Protein 2D0A (pdb70)

InterPro domains:
  IPR000595 Cyclic nucleotide-binding domain [PS50042] (99-142)
  IPR001352 Ribonuclease HII/HIII [PTHR10954] (80-304)
  IPR004641 Ribonuclease HIII [MF_00053] (1-306)
  IPR004641 Ribonuclease HIII [PIRSF037748] (1-306)
  IPR004641 Ribonuclease HIII [TIGR00716] (6-298)
  IPR012295 TBP domain superfamily [G3DSA:3.30.310.10] (1-90)
  IPR012337 Ribonuclease H-like superfamily [SSF53098] (93-304)
  IPR024567 Ribonuclease HII/HIII domain [PF01351] (94-299)
  IPR024567 Ribonuclease HII/HIII domain [PS51975] (91-308)
  IPR024568 Ribonuclease HIII, N-terminal [PF11858] (3-74)
  IPR024568 Ribonuclease HIII, N-terminal [cd14796] (4-70)
  IPR036397 Ribonuclease H superfamily [G3DSA:3.30.420.10] (92-310)

Foldseek 3Di:
DKWKDAADPVLVVCVVVPDPDWAQPPAAFQWRTWDDDVQWIWTAGPRRMIMIDGNCRVVVVCVRDPPTDDDPDDRHHDPLRPLLVVQAQFFEKAKDWDDLQWFWFWIKMKIWTGHNVCQVVLVVLVLPPVVPDDLVSLQVNLVVLVVRTPMFMDTQFLLNLLVCVVVPDDVLLVVLVRHFVRVVVRQVVPPVDHGPAYEYECPDPPVVSVVSCVVPPDGDDVRYHHHHPCCSRYVSHSSNVSNNSNVRVVRQVVLCVVLVHRQDTGLDPVNLCRLLVSCQPPNNCSCSRIGNCVDPSSVSNVVVNVVD

B-factor: mean 37.51, std 11.8, range [14.59, 83.18]

Structure (mmCIF, N/CA/C/O backbone):
data_2D0A
#
_entry.id   2D0A
#
_cell.length_a   67.421
_cell.length_b   109.163
_cell.length_c   48.602
_cell.angle_alpha   90.00
_cell.angle_beta   90.00
_cell.angle_gamma   90.00
#
_symmetry.space_group_name_H-M   'P 21 21 2'
#
loop_
_entity.id
_entity.type
_entity.pdbx_description
1 polymer 'ribonuclease HIII'
2 water water
#
loop_
_atom_site.group_PDB
_atom_site.id
_atom_site.type_symbol
_atom_site.label_atom_id
_atom_site.label_alt_id
_atom_site.label_comp_id
_atom_site.label_asym_id
_atom_site.label_entity_id
_atom_site.label_seq_id
_atom_site.pdbx_PDB_ins_code
_atom_site.Cartn_x
_atom_site.Cartn_y
_atom_site.Cartn_z
_atom_site.occupancy
_atom_site.B_iso_or_equiv
_atom_site.auth_seq_id
_atom_site.auth_comp_id
_atom_site.auth_asym_id
_atom_site.auth_atom_id
_atom_site.pdbx_PDB_model_num
ATOM 1 N N . SER A 1 2 ? -25.193 4.457 32.291 1.00 59.56 2 SER A N 1
ATOM 2 C CA . SER A 1 2 ? -25.639 3.832 31.012 1.00 59.13 2 SER A CA 1
ATOM 3 C C . SER A 1 2 ? -24.658 4.138 29.887 1.00 58.99 2 SER A C 1
ATOM 4 O O . SER A 1 2 ? -24.302 5.293 29.660 1.00 59.32 2 SER A O 1
ATOM 7 N N . ASN A 1 3 ? -24.227 3.093 29.186 1.00 58.36 3 ASN A N 1
ATOM 8 C CA . ASN A 1 3 ? -23.292 3.251 28.081 1.00 57.22 3 ASN A CA 1
ATOM 9 C C . ASN A 1 3 ? -24.035 3.483 26.770 1.00 55.87 3 ASN A C 1
ATOM 10 O O . ASN A 1 3 ? -25.189 3.076 26.624 1.00 55.70 3 ASN A O 1
ATOM 15 N N . TYR A 1 4 ? -23.368 4.144 25.825 1.00 54.38 4 TYR A N 1
ATOM 16 C CA . TYR A 1 4 ? -23.947 4.421 24.510 1.00 52.45 4 TYR A CA 1
ATOM 17 C C . TYR A 1 4 ? -23.076 3.848 23.402 1.00 50.59 4 TYR A C 1
ATOM 18 O O . TYR A 1 4 ? -21.850 3.909 23.470 1.00 50.69 4 TYR A O 1
ATOM 27 N N . VAL A 1 5 ? -23.721 3.294 22.382 1.00 49.02 5 VAL A N 1
ATOM 28 C CA . VAL A 1 5 ? -23.022 2.689 21.257 1.00 46.56 5 VAL A CA 1
ATOM 29 C C . VAL A 1 5 ? -23.374 3.364 19.939 1.00 44.85 5 VAL A C 1
ATOM 30 O O . VAL A 1 5 ? -24.471 3.906 19.773 1.00 44.38 5 VAL A O 1
ATOM 34 N N . ILE A 1 6 ? -22.430 3.323 19.006 1.00 42.88 6 ILE A N 1
ATOM 35 C CA . ILE A 1 6 ? -22.628 3.901 17.693 1.00 40.44 6 ILE A CA 1
ATOM 36 C C . ILE A 1 6 ? -21.865 3.059 16.685 1.00 40.02 6 ILE A C 1
ATOM 37 O O . ILE A 1 6 ? -20.948 2.310 17.043 1.00 39.22 6 ILE A O 1
ATOM 42 N N . GLN A 1 7 ? -22.265 3.175 15.425 1.00 38.87 7 GLN A N 1
ATOM 43 C CA . GLN A 1 7 ? -21.624 2.457 14.335 1.00 38.36 7 GLN A CA 1
ATOM 44 C C . GLN A 1 7 ? -20.837 3.500 13.539 1.00 37.78 7 GLN A C 1
ATOM 45 O O . GLN A 1 7 ? -21.417 4.404 12.952 1.00 36.93 7 GLN A O 1
ATOM 51 N N . ALA A 1 8 ? -19.516 3.373 13.534 1.00 37.77 8 ALA A N 1
ATOM 52 C CA . ALA A 1 8 ? -18.663 4.317 12.825 1.00 37.35 8 ALA A CA 1
ATOM 53 C C . ALA A 1 8 ? -18.044 3.722 11.563 1.00 37.80 8 ALA A C 1
ATOM 54 O O . ALA A 1 8 ? -17.571 2.582 11.571 1.00 37.63 8 ALA A O 1
ATOM 56 N N . ASP A 1 9 ? -18.060 4.495 10.477 1.00 37.87 9 ASP A N 1
ATOM 57 C CA . ASP A 1 9 ? -17.465 4.064 9.216 1.00 38.53 9 ASP A CA 1
ATOM 58 C C . ASP A 1 9 ? -15.968 4.329 9.337 1.00 37.54 9 ASP A C 1
ATOM 59 O O . ASP A 1 9 ? -15.511 4.797 10.377 1.00 38.16 9 ASP A O 1
ATOM 64 N N . GLN A 1 10 ? -15.203 4.058 8.285 1.00 36.61 10 GLN A N 1
ATOM 65 C CA . GLN A 1 10 ? -13.756 4.259 8.355 1.00 36.60 10 GLN A CA 1
ATOM 66 C C . GLN A 1 10 ? -13.339 5.687 8.687 1.00 35.22 10 GLN A C 1
ATOM 67 O O . GLN A 1 10 ? -12.364 5.906 9.404 1.00 34.53 10 GLN A O 1
ATOM 73 N N . GLN A 1 11 ? -14.070 6.656 8.154 1.00 34.78 11 GLN A N 1
ATOM 74 C CA . GLN A 1 11 ? -13.758 8.054 8.407 1.00 35.09 11 GLN A CA 1
ATOM 75 C C . GLN A 1 11 ? -14.006 8.420 9.870 1.00 33.89 11 GLN A C 1
ATOM 76 O O . GLN A 1 11 ? -13.207 9.130 10.494 1.00 33.01 11 GLN A O 1
ATOM 82 N N . LEU A 1 12 ? -15.108 7.932 10.425 1.00 32.81 12 LEU A N 1
ATOM 83 C CA . LEU A 1 12 ? -15.429 8.232 11.814 1.00 32.63 12 LEU A CA 1
ATOM 84 C C . LEU A 1 12 ? -14.413 7.568 12.739 1.00 31.92 12 LEU A C 1
ATOM 85 O O . LEU A 1 12 ? -14.004 8.156 13.739 1.00 31.87 12 LEU A O 1
ATOM 90 N N . LEU A 1 13 ? -14.004 6.345 12.407 1.00 30.79 13 LEU A N 1
ATOM 91 C CA . LEU A 1 13 ? -13.019 5.631 13.226 1.00 30.07 13 LEU A CA 1
ATOM 92 C C . LEU A 1 13 ? -11.664 6.326 13.211 1.00 30.08 13 LEU A C 1
ATOM 93 O O . LEU A 1 13 ? -10.981 6.374 14.232 1.00 30.78 13 LEU A O 1
ATOM 98 N N . ASP A 1 14 ? -11.268 6.863 12.058 1.00 30.70 14 ASP A N 1
ATOM 99 C CA . ASP A 1 14 ? -9.985 7.549 11.960 1.00 30.20 14 ASP A CA 1
ATOM 100 C C . ASP A 1 14 ? -10.035 8.854 12.750 1.00 30.24 14 ASP A C 1
ATOM 101 O O . ASP A 1 14 ? -9.087 9.190 13.465 1.00 30.72 14 ASP A O 1
ATOM 106 N N . ALA A 1 15 ? -11.141 9.586 12.631 1.00 29.85 15 ALA A N 1
ATOM 107 C CA . ALA A 1 15 ? -11.305 10.859 13.345 1.00 28.98 15 ALA A CA 1
ATOM 108 C C . ALA A 1 15 ? -11.280 10.626 14.850 1.00 29.06 15 ALA A C 1
ATOM 109 O O . ALA A 1 15 ? -10.596 11.335 15.590 1.00 28.93 15 ALA A O 1
ATOM 111 N N . LEU A 1 16 ? -12.041 9.631 15.294 1.00 29.76 16 LEU A N 1
ATOM 112 C CA . LEU A 1 16 ? -12.109 9.280 16.708 1.00 30.77 16 LEU A CA 1
ATOM 113 C C . LEU A 1 16 ? -10.726 8.989 17.266 1.00 31.61 16 LEU A C 1
ATOM 114 O O . LEU A 1 16 ? -10.367 9.463 18.340 1.00 31.23 16 LEU A O 1
ATOM 119 N N . ARG A 1 17 ? -9.952 8.205 16.529 1.00 33.52 17 ARG A N 1
ATOM 120 C CA . ARG A 1 17 ? -8.616 7.845 16.966 1.00 36.64 17 ARG A CA 1
ATOM 121 C C . ARG A 1 17 ? -7.664 9.037 16.988 1.00 37.77 17 ARG A C 1
ATOM 122 O O . ARG A 1 17 ? -6.959 9.260 17.969 1.00 37.91 17 ARG A O 1
ATOM 130 N N . ALA A 1 18 ? -7.656 9.806 15.907 1.00 39.36 18 ALA A N 1
ATOM 131 C CA . ALA A 1 18 ? -6.770 10.954 15.789 1.00 41.70 18 ALA A CA 1
ATOM 132 C C . ALA A 1 18 ? -7.168 12.103 16.692 1.00 44.06 18 ALA A C 1
ATOM 133 O O . ALA A 1 18 ? -6.333 12.917 17.082 1.00 43.64 18 ALA A O 1
ATOM 135 N N . HIS A 1 19 ? -8.448 12.167 17.027 1.00 46.97 19 HIS A N 1
ATOM 136 C CA . HIS A 1 19 ? -8.946 13.243 17.860 1.00 50.14 19 HIS A CA 1
ATOM 137 C C . HIS A 1 19 ? -8.212 13.385 19.181 1.00 52.23 19 HIS A C 1
ATOM 138 O O . HIS A 1 19 ? -7.316 14.213 19.311 1.00 52.87 19 HIS A O 1
ATOM 145 N N . TYR A 1 20 ? -8.597 12.575 20.161 1.00 54.61 20 TYR A N 1
ATOM 146 C CA . TYR A 1 20 ? -7.981 12.649 21.475 1.00 56.86 20 TYR A CA 1
ATOM 147 C C . TYR A 1 20 ? -6.499 12.302 21.442 1.00 57.80 20 TYR A C 1
ATOM 148 O O . TYR A 1 20 ? -6.030 11.587 20.556 1.00 58.38 20 TYR A O 1
ATOM 157 N N . GLU A 1 21 ? -5.761 12.817 22.415 1.00 58.50 21 GLU A N 1
ATOM 158 C CA . GLU A 1 21 ? -4.338 12.553 22.494 1.00 59.30 21 GLU A CA 1
ATOM 159 C C . GLU A 1 21 ? -4.116 11.418 23.485 1.00 58.82 21 GLU A C 1
ATOM 160 O O . GLU A 1 21 ? -4.870 11.265 24.448 1.00 58.72 21 GLU A O 1
ATOM 166 N N . GLY A 1 22 ? -3.089 10.613 23.230 1.00 58.41 22 GLY A N 1
ATOM 167 C CA . GLY A 1 22 ? -2.771 9.506 24.117 1.00 57.74 22 GLY A CA 1
ATOM 168 C C . GLY A 1 22 ? -3.753 8.351 24.098 1.00 57.08 22 GLY A C 1
ATOM 169 O O . GLY A 1 22 ? -4.154 7.857 25.150 1.00 57.19 22 GLY A O 1
ATOM 170 N N . ALA A 1 23 ? -4.149 7.920 22.906 1.00 55.74 23 ALA A N 1
ATOM 171 C CA . ALA A 1 23 ? -5.069 6.796 22.778 1.00 54.38 23 ALA A CA 1
ATOM 172 C C . ALA A 1 23 ? -4.285 5.508 23.031 1.00 53.50 23 ALA A C 1
ATOM 173 O O . ALA A 1 23 ? -3.134 5.385 22.610 1.00 53.24 23 ALA A O 1
ATOM 175 N N . LEU A 1 24 ? -4.902 4.558 23.725 1.00 52.25 24 LEU A N 1
ATOM 176 C CA . LEU A 1 24 ? -4.242 3.293 24.020 1.00 51.10 24 LEU A CA 1
ATOM 177 C C . LEU A 1 24 ? -4.618 2.206 23.017 1.00 50.52 24 LEU A C 1
ATOM 178 O O . LEU A 1 24 ? -5.755 2.152 22.546 1.00 49.81 24 LEU A O 1
ATOM 183 N N . SER A 1 25 ? -3.653 1.345 22.696 1.00 49.66 25 SER A N 1
ATOM 184 C CA . SER A 1 25 ? -3.879 0.250 21.760 1.00 48.96 25 SER A CA 1
ATOM 185 C C . SER A 1 25 ? -3.435 -1.099 22.325 1.00 49.00 25 SER A C 1
ATOM 186 O O . SER A 1 25 ? -3.767 -2.142 21.764 1.00 48.79 25 SER A O 1
ATOM 189 N N . ASP A 1 26 ? -2.685 -1.089 23.426 1.00 49.15 26 ASP A N 1
ATOM 190 C CA . ASP A 1 26 ? -2.218 -2.346 24.017 1.00 49.68 26 ASP A CA 1
ATOM 191 C C . ASP A 1 26 ? -3.174 -2.925 25.051 1.00 49.53 26 ASP A C 1
ATOM 192 O O . ASP A 1 26 ? -3.943 -2.204 25.687 1.00 49.25 26 ASP A O 1
ATOM 197 N N . ARG A 1 27 ? -3.106 -4.242 25.212 1.00 50.05 27 ARG A N 1
ATOM 198 C CA . ARG A 1 27 ? -3.913 -4.947 26.198 1.00 50.52 27 ARG A CA 1
ATOM 199 C C . ARG A 1 27 ? -5.398 -4.6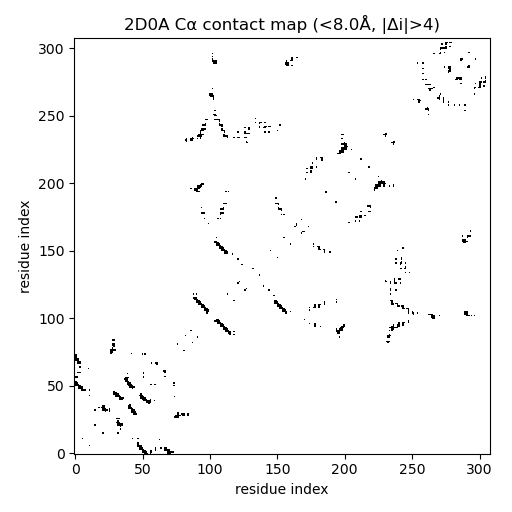20 26.081 1.00 49.15 27 ARG A C 1
ATOM 200 O O . ARG A 1 27 ? -6.048 -4.288 27.075 1.00 48.97 27 ARG A O 1
ATOM 208 N N . LEU A 1 28 ? -5.935 -4.704 24.871 1.00 47.20 28 LEU A N 1
ATOM 209 C CA . LEU A 1 28 ? -7.348 -4.424 24.670 1.00 45.66 28 LEU A CA 1
ATOM 210 C C . LEU A 1 28 ? -8.088 -5.706 24.313 1.00 44.13 28 LEU A C 1
ATOM 211 O O . LEU A 1 28 ? -7.479 -6.686 23.883 1.00 43.83 28 LEU A O 1
ATOM 216 N N . PRO A 1 29 ? -9.414 -5.718 24.505 1.00 42.82 29 PRO A N 1
ATOM 217 C CA . PRO A 1 29 ? -10.234 -6.892 24.196 1.00 41.76 29 PRO A CA 1
ATOM 218 C C . PRO A 1 29 ? -10.237 -7.224 22.706 1.00 40.65 29 PRO A C 1
ATOM 219 O O . PRO A 1 29 ? -9.940 -6.370 21.868 1.00 40.57 29 PRO A O 1
ATOM 223 N N . ALA A 1 30 ? -10.577 -8.469 22.388 1.00 39.72 30 ALA A N 1
ATOM 224 C CA . ALA A 1 30 ? -10.606 -8.935 21.008 1.00 38.18 30 ALA A CA 1
ATOM 225 C C . ALA A 1 30 ? -11.506 -8.084 20.119 1.00 37.76 30 ALA A C 1
ATOM 226 O O . ALA A 1 30 ? -12.686 -7.892 20.414 1.00 37.33 30 ALA A O 1
ATOM 228 N N . GLY A 1 31 ? -10.932 -7.578 19.030 1.00 36.76 31 GLY A N 1
ATOM 229 C CA . GLY A 1 31 ? -11.680 -6.755 18.100 1.00 36.77 31 GLY A CA 1
ATOM 230 C C . GLY A 1 31 ? -11.470 -5.270 18.324 1.00 37.16 31 GLY A C 1
ATOM 231 O O . GLY A 1 31 ? -11.716 -4.455 17.438 1.00 37.03 31 GLY A O 1
ATOM 232 N N . ALA A 1 32 ? -11.004 -4.917 19.514 1.00 37.32 32 ALA A N 1
ATOM 233 C CA . ALA A 1 32 ? -10.769 -3.526 19.850 1.00 38.19 32 ALA A CA 1
ATOM 234 C C . ALA A 1 32 ? -9.565 -2.957 19.110 1.00 38.77 32 ALA A C 1
ATOM 235 O O . ALA A 1 32 ? -8.503 -3.580 19.041 1.00 39.06 32 ALA A O 1
ATOM 237 N N . LEU A 1 33 ? -9.740 -1.758 18.567 1.00 38.43 33 LEU A N 1
ATOM 238 C CA . LEU A 1 33 ? -8.672 -1.083 17.846 1.00 38.46 33 LEU A CA 1
ATOM 239 C C . LEU A 1 33 ? -7.915 -0.165 18.798 1.00 38.78 33 LEU A C 1
ATOM 240 O O . LEU A 1 33 ? -6.686 -0.184 18.855 1.00 39.00 33 LEU A O 1
ATOM 245 N N . PHE A 1 34 ? -8.653 0.642 19.546 1.00 39.25 34 PHE A N 1
ATOM 246 C CA . PHE A 1 34 ? -8.033 1.550 20.491 1.00 40.41 34 PHE A CA 1
ATOM 247 C C . PHE A 1 34 ? -9.011 1.923 21.599 1.00 41.80 34 PHE A C 1
ATOM 248 O O . PHE A 1 34 ? -10.215 1.674 21.503 1.00 41.11 34 PHE A O 1
ATOM 256 N N . ALA A 1 35 ? -8.482 2.528 22.654 1.00 43.56 35 ALA A N 1
ATOM 257 C CA . ALA A 1 35 ? -9.302 2.946 23.778 1.00 45.50 35 ALA A CA 1
ATOM 258 C C . ALA A 1 35 ? -8.817 4.304 24.246 1.00 47.01 35 ALA A C 1
ATOM 259 O O . ALA A 1 35 ? -7.614 4.572 24.267 1.00 46.85 35 ALA A O 1
ATOM 261 N N . VAL A 1 36 ? -9.759 5.165 24.611 1.00 48.77 36 VAL A N 1
ATOM 262 C CA . VAL A 1 36 ? -9.418 6.496 25.080 1.00 50.69 36 VAL A CA 1
ATOM 263 C C . VAL A 1 36 ? -9.861 6.700 26.520 1.00 52.40 36 VAL A C 1
ATOM 264 O O . VAL A 1 36 ? -11.008 6.436 26.876 1.00 52.72 36 VAL A O 1
ATOM 268 N N . LYS A 1 37 ? -8.927 7.165 27.342 1.00 54.80 37 LYS A N 1
ATOM 269 C CA . LYS A 1 37 ? -9.175 7.421 28.753 1.00 56.69 37 LYS A CA 1
ATOM 270 C C . LYS A 1 37 ? -9.537 8.892 28.940 1.00 57.50 37 LYS A C 1
ATOM 271 O O . LYS A 1 37 ? -8.658 9.754 28.978 1.00 56.80 37 LYS A O 1
ATOM 277 N N . ARG A 1 38 ? -10.834 9.170 29.042 1.00 58.46 38 ARG A N 1
ATOM 278 C CA . ARG A 1 38 ? -11.319 10.534 29.228 1.00 59.39 38 ARG A CA 1
ATOM 279 C C . ARG A 1 38 ? -12.066 10.692 30.549 1.00 59.30 38 ARG A C 1
ATOM 280 O O . ARG A 1 38 ? -12.540 9.714 31.131 1.00 59.32 38 ARG A O 1
ATOM 288 N N . PRO A 1 39 ? -12.173 11.935 31.043 1.00 59.32 39 PRO A N 1
ATOM 289 C CA . PRO A 1 39 ? -12.863 12.234 32.301 1.00 58.65 39 PRO A CA 1
ATOM 290 C C . PRO A 1 39 ? -14.363 11.963 32.220 1.00 57.81 39 PRO A C 1
ATOM 291 O O . PRO A 1 39 ? -15.075 12.569 31.417 1.00 57.74 39 PRO A O 1
ATOM 295 N N . ASP A 1 40 ? -14.830 11.044 33.058 1.00 56.16 40 ASP A N 1
ATOM 296 C CA . ASP A 1 40 ? -16.238 10.680 33.100 1.00 54.56 40 ASP A CA 1
ATOM 297 C C . ASP A 1 40 ? -16.693 9.867 31.894 1.00 52.63 40 ASP A C 1
ATOM 298 O O . ASP A 1 40 ? -17.888 9.656 31.710 1.00 51.92 40 ASP A O 1
ATOM 303 N N . VAL A 1 41 ? -15.745 9.416 31.074 1.00 51.06 41 VAL A N 1
ATOM 304 C CA . VAL A 1 41 ? -16.084 8.610 29.904 1.00 49.66 41 VAL A CA 1
ATOM 305 C C . VAL A 1 41 ? -14.903 7.820 29.345 1.00 48.58 41 VAL A C 1
ATOM 306 O O . VAL A 1 41 ? -13.767 8.296 29.330 1.00 48.52 41 VAL A O 1
ATOM 310 N N . VAL A 1 42 ? -15.188 6.600 28.897 1.00 47.62 42 VAL A N 1
ATOM 311 C CA . VAL A 1 42 ? -14.180 5.716 28.313 1.00 46.33 42 VAL A CA 1
ATOM 312 C C . VAL A 1 42 ? -14.663 5.309 26.922 1.00 44.87 42 VAL A C 1
ATOM 313 O O . VAL A 1 42 ? -15.772 4.795 26.768 1.00 44.46 42 VAL A O 1
ATOM 317 N N . ILE A 1 43 ? -13.827 5.533 25.914 1.00 42.93 43 ILE A N 1
ATOM 318 C CA . ILE A 1 43 ? -14.186 5.200 24.542 1.00 41.08 43 ILE A CA 1
ATOM 319 C C . ILE A 1 43 ? -13.414 3.997 24.021 1.00 39.71 43 ILE A C 1
ATOM 320 O O . ILE A 1 43 ? -12.188 3.936 24.144 1.00 39.22 43 ILE A O 1
ATOM 325 N N . THR A 1 44 ? -14.140 3.047 23.435 1.00 37.70 44 THR A N 1
ATOM 326 C CA . THR A 1 44 ? -13.529 1.842 22.878 1.00 36.26 44 THR A CA 1
ATOM 327 C C . THR A 1 44 ? -14.070 1.562 21.476 1.00 34.84 44 THR A C 1
ATOM 328 O O . THR A 1 44 ? -15.268 1.372 21.292 1.00 34.02 44 THR A O 1
ATOM 332 N N . ALA A 1 45 ? -13.178 1.539 20.491 1.00 34.34 45 ALA A N 1
ATOM 333 C CA . ALA A 1 45 ? -13.568 1.298 19.104 1.00 34.52 45 ALA A CA 1
ATOM 334 C C . ALA A 1 45 ? -13.152 -0.092 18.614 1.00 33.69 45 ALA A C 1
ATOM 335 O O . ALA A 1 45 ? -12.054 -0.560 18.909 1.00 33.17 45 ALA A O 1
ATOM 337 N N . TYR A 1 46 ? -14.031 -0.734 17.850 1.00 34.31 46 TYR A N 1
ATOM 338 C CA . TYR A 1 46 ? -13.771 -2.070 17.324 1.00 34.86 46 TYR A CA 1
ATOM 339 C C . TYR A 1 46 ? -13.677 -2.147 15.802 1.00 35.76 46 TYR A C 1
ATOM 340 O O . TYR A 1 46 ? -14.175 -1.269 15.092 1.00 34.17 46 TYR A O 1
ATOM 349 N N . ARG A 1 47 ? -13.045 -3.220 15.320 1.00 37.48 47 ARG A N 1
ATOM 350 C CA . ARG A 1 47 ? -12.865 -3.477 13.885 1.00 38.94 47 ARG A CA 1
ATOM 351 C C . ARG A 1 47 ? -14.185 -3.372 13.145 1.00 38.51 47 ARG A C 1
ATOM 352 O O . ARG A 1 47 ? -14.249 -2.837 12.039 1.00 39.39 47 ARG A O 1
ATOM 360 N N . SER A 1 48 ? -15.236 -3.903 13.755 1.00 38.00 48 SER A N 1
ATOM 361 C CA . SER A 1 48 ? -16.559 -3.887 13.146 1.00 37.54 48 SER A CA 1
ATOM 362 C C . SER A 1 48 ? -17.096 -2.479 12.958 1.00 37.32 48 SER A C 1
ATOM 363 O O . SER A 1 48 ? -18.081 -2.282 12.252 1.00 37.88 48 SER A O 1
ATOM 366 N N . GLY A 1 49 ? -16.464 -1.501 13.596 1.00 37.14 49 GLY A N 1
ATOM 367 C CA . GLY A 1 49 ? -16.934 -0.132 13.473 1.00 37.02 49 GLY A CA 1
ATOM 368 C C . GLY A 1 49 ? -17.729 0.283 14.697 1.00 37.12 49 GLY A C 1
ATOM 369 O O . GLY A 1 49 ? -18.128 1.440 14.851 1.00 38.22 49 GLY A O 1
ATOM 370 N N . LYS A 1 50 ? -17.961 -0.680 15.579 1.00 35.95 50 LYS A N 1
ATOM 371 C CA . LYS A 1 50 ? -18.703 -0.423 16.794 1.00 34.70 50 LYS A CA 1
ATOM 372 C C . LYS A 1 50 ? -17.855 0.383 17.757 1.00 33.99 50 LYS A C 1
ATOM 373 O O . LYS A 1 50 ? -16.680 0.077 17.979 1.00 33.51 50 LYS A O 1
ATOM 379 N N . VAL A 1 51 ? -18.452 1.431 18.308 1.00 33.50 51 VAL A N 1
ATOM 380 C CA . VAL A 1 51 ? -17.757 2.278 19.260 1.00 33.39 51 VAL A CA 1
ATOM 381 C C . VAL A 1 51 ? -18.581 2.370 20.529 1.00 33.79 51 VAL A C 1
ATOM 382 O O . VAL A 1 51 ? -19.744 2.772 20.504 1.00 32.77 51 VAL A O 1
ATOM 386 N N . LEU A 1 52 ? -17.952 2.003 21.638 1.00 35.78 52 LEU A N 1
ATOM 387 C CA . LEU A 1 52 ? -18.597 2.000 22.940 1.00 37.55 52 LEU A CA 1
ATOM 388 C C . LEU A 1 52 ? -18.177 3.195 23.784 1.00 38.78 52 LEU A C 1
ATOM 389 O O . LEU A 1 52 ? -16.996 3.554 23.835 1.00 38.77 52 LEU A O 1
ATOM 394 N N . PHE A 1 53 ? -19.160 3.818 24.430 1.00 40.82 53 PHE A N 1
ATOM 395 C CA . PHE A 1 53 ? -18.925 4.962 25.316 1.00 42.08 53 PHE A CA 1
ATOM 396 C C . PHE A 1 53 ? -19.392 4.597 26.717 1.00 43.52 53 PHE A C 1
ATOM 397 O O . PHE A 1 53 ? -20.593 4.512 26.970 1.00 43.72 53 PHE A O 1
ATOM 405 N N . GLN A 1 54 ? -18.442 4.392 27.625 1.00 45.23 54 GLN A N 1
ATOM 406 C CA . GLN A 1 54 ? -18.766 4.034 29.005 1.00 47.48 54 GLN A CA 1
ATOM 407 C C . GLN A 1 54 ? -18.394 5.141 29.983 1.00 48.40 54 GLN A C 1
ATOM 408 O O . GLN A 1 54 ? -17.333 5.749 29.873 1.00 48.72 54 GLN A O 1
ATOM 414 N N . GLY A 1 55 ? -19.284 5.396 30.937 1.00 49.21 55 GLY A N 1
ATOM 415 C CA . GLY A 1 55 ? -19.035 6.427 31.925 1.00 50.37 55 GLY A CA 1
ATOM 416 C C . GLY A 1 55 ? -20.222 7.345 32.123 1.00 51.20 55 GLY A C 1
ATOM 417 O O . GLY A 1 55 ? -21.266 7.184 31.483 1.00 51.34 55 GLY A O 1
ATOM 418 N N . LYS A 1 56 ? -20.059 8.315 33.017 1.00 51.81 56 LYS A N 1
ATOM 419 C CA . LYS A 1 56 ? -21.114 9.279 33.316 1.00 52.43 56 LYS A CA 1
ATOM 420 C C . LYS A 1 56 ? -21.399 10.197 32.129 1.00 52.04 56 LYS A C 1
ATOM 421 O O . LYS A 1 56 ? -22.554 10.477 31.816 1.00 51.64 56 LYS A O 1
ATOM 427 N N . ALA A 1 57 ? -20.337 10.661 31.476 1.00 51.22 57 ALA A N 1
ATOM 428 C CA . ALA A 1 57 ? -20.462 11.555 30.330 1.00 50.21 57 ALA A CA 1
ATOM 429 C C . ALA A 1 57 ? -20.547 10.761 29.033 1.00 49.66 57 ALA A C 1
ATOM 430 O O . ALA A 1 57 ? -20.137 11.238 27.978 1.00 49.86 57 ALA A O 1
ATOM 432 N N . ALA A 1 58 ? -21.090 9.554 29.115 1.00 48.49 58 ALA A N 1
ATOM 433 C CA . ALA A 1 58 ? -21.204 8.706 27.945 1.00 47.64 58 ALA A CA 1
ATOM 434 C C . ALA A 1 58 ? -22.100 9.303 26.870 1.00 46.96 58 ALA A C 1
ATOM 435 O O . ALA A 1 58 ? -21.716 9.365 25.70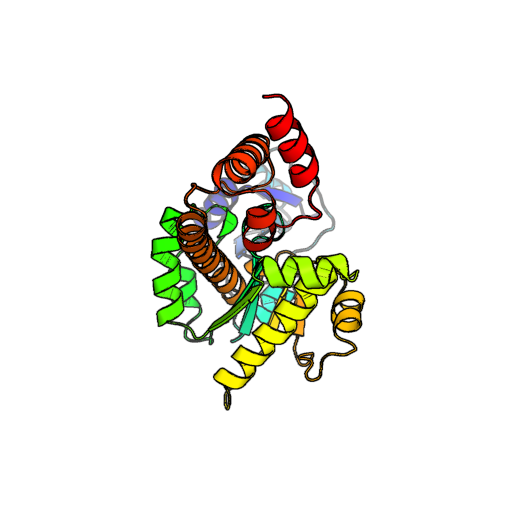4 1.00 47.98 58 ALA A O 1
ATOM 437 N N . GLU A 1 59 ? -23.290 9.744 27.255 1.00 45.86 59 GLU A N 1
ATOM 438 C CA . GLU A 1 59 ? -24.227 10.311 26.295 1.00 44.91 59 GLU A CA 1
ATOM 439 C C . GLU A 1 59 ? -23.716 11.624 25.713 1.00 43.34 59 GLU A C 1
ATOM 440 O O . GLU A 1 59 ? -23.899 11.902 24.529 1.00 42.73 59 GLU A O 1
ATOM 446 N N . GLN A 1 60 ? -23.076 12.421 26.556 1.00 41.83 60 GLN A N 1
ATOM 447 C CA . GLN A 1 60 ? -22.534 13.698 26.141 1.00 40.82 60 GLN A CA 1
ATOM 448 C C . GLN A 1 60 ? -21.402 13.505 25.135 1.00 39.91 60 GLN A C 1
ATOM 449 O O . GLN A 1 60 ? -21.326 14.198 24.121 1.00 39.61 60 GLN A O 1
ATOM 455 N N . GLU A 1 61 ? -20.528 12.549 25.417 1.00 38.55 61 GLU A N 1
ATOM 456 C CA . GLU A 1 61 ? -19.399 12.278 24.544 1.00 37.54 61 GLU A CA 1
ATOM 457 C C . GLU A 1 61 ? -19.831 11.758 23.176 1.00 35.90 61 GLU A C 1
ATOM 458 O O . GLU A 1 61 ? -19.348 12.231 22.152 1.00 35.05 61 GLU A O 1
ATOM 464 N N . ALA A 1 62 ? -20.743 10.791 23.166 1.00 34.76 62 ALA A N 1
ATOM 465 C CA . ALA A 1 62 ? -21.224 10.211 21.920 1.00 35.31 62 ALA A CA 1
ATOM 466 C C . ALA A 1 62 ? -21.855 11.255 21.008 1.00 35.75 62 ALA A C 1
ATOM 467 O O . ALA A 1 62 ? -21.611 11.265 19.800 1.00 36.22 62 ALA A O 1
ATOM 469 N N . ALA A 1 63 ? -22.665 12.131 21.591 1.00 35.87 63 ALA A N 1
ATOM 470 C CA . ALA A 1 63 ? -23.339 13.173 20.832 1.00 35.65 63 ALA A CA 1
ATOM 471 C C . ALA A 1 63 ? -22.339 14.058 20.082 1.00 36.41 63 ALA A C 1
ATOM 472 O O . ALA A 1 63 ? -22.698 14.706 19.101 1.00 36.36 63 ALA A O 1
ATOM 474 N N . LYS A 1 64 ? -21.086 14.069 20.539 1.00 36.78 64 LYS A N 1
ATOM 475 C CA . LYS A 1 64 ? -20.034 14.862 19.901 1.00 36.91 64 LYS A CA 1
ATOM 476 C C . LYS A 1 64 ? -19.609 14.298 18.550 1.00 37.00 64 LYS A C 1
ATOM 477 O O . LYS A 1 64 ? -18.910 14.967 17.788 1.00 36.07 64 LYS A O 1
ATOM 483 N N . TRP A 1 65 ? -20.026 13.075 18.245 1.00 37.62 65 TRP A N 1
ATOM 484 C CA . TRP A 1 65 ? -19.637 12.460 16.985 1.00 39.11 65 TRP A CA 1
ATOM 485 C C . TRP A 1 65 ? -20.793 12.081 16.082 1.00 41.41 65 TRP A C 1
ATOM 486 O O . TRP A 1 65 ? -20.690 12.188 14.864 1.00 42.87 65 TRP A O 1
ATOM 497 N N . ILE A 1 66 ? -21.892 11.635 16.677 1.00 44.64 66 ILE A N 1
ATOM 498 C CA . ILE A 1 66 ? -23.051 11.216 15.906 1.00 46.99 66 ILE A CA 1
ATOM 499 C C . ILE A 1 66 ? -24.348 11.566 16.605 1.00 48.27 66 ILE A C 1
ATOM 500 O O . ILE A 1 66 ? -24.442 11.542 17.833 1.00 48.51 66 ILE A O 1
ATOM 505 N N . SER A 1 67 ? -25.350 11.891 15.801 1.00 49.54 67 SER A N 1
ATOM 506 C CA . SER A 1 67 ? -26.663 12.227 16.314 1.00 51.76 67 SER A CA 1
ATOM 507 C C . SER A 1 67 ? -27.464 10.933 16.387 1.00 52.59 67 SER A C 1
ATOM 508 O O . SER A 1 67 ? -27.409 10.108 15.474 1.00 52.68 67 SER A O 1
ATOM 511 N N . GLY A 1 68 ? -28.195 10.747 17.480 1.00 53.64 68 GLY A N 1
ATOM 512 C CA . GLY A 1 68 ? -28.988 9.540 17.628 1.00 55.37 68 GLY A CA 1
ATOM 513 C C . GLY A 1 68 ? -28.248 8.443 18.369 1.00 56.38 68 GLY A C 1
ATOM 514 O O . GLY A 1 68 ? -28.481 7.256 18.139 1.00 56.68 68 GLY A O 1
ATOM 515 N N . ALA A 1 69 ? -27.345 8.842 19.257 1.00 57.47 69 ALA A N 1
ATOM 516 C CA . ALA A 1 69 ? -26.582 7.886 20.047 1.00 58.38 69 ALA A CA 1
ATOM 517 C C . ALA A 1 69 ? -27.554 7.083 20.908 1.00 58.70 69 ALA A C 1
ATOM 518 O O . ALA A 1 69 ? -28.174 7.620 21.830 1.00 58.91 69 ALA A O 1
ATOM 520 N N . SER A 1 70 ? -27.683 5.798 20.595 1.00 59.08 70 SER A N 1
ATOM 521 C CA . SER A 1 70 ? -28.581 4.906 21.321 1.00 59.64 70 SER A CA 1
ATOM 522 C C . SER A 1 70 ? -27.926 4.301 22.561 1.00 59.42 70 SER A C 1
ATOM 523 O O . SER A 1 70 ? -26.723 4.039 22.572 1.00 59.90 70 SER A O 1
ATOM 526 N N . ALA A 1 71 ? -28.726 4.086 23.603 1.00 58.53 71 ALA A N 1
ATOM 527 C CA . ALA A 1 71 ? -28.232 3.511 24.850 1.00 57.73 71 ALA A CA 1
ATOM 528 C C . ALA A 1 71 ? -28.143 1.993 24.738 1.00 57.37 71 ALA A C 1
ATOM 529 O O . ALA A 1 71 ? -28.896 1.372 23.985 1.00 56.72 71 ALA A O 1
ATOM 531 N N . SER A 1 72 ? -27.211 1.404 25.481 1.00 57.22 72 SER A N 1
ATOM 532 C CA . SER A 1 72 ? -27.015 -0.040 25.461 1.00 57.23 72 SER A CA 1
ATOM 533 C C . SER A 1 72 ? -26.475 -0.560 26.788 1.00 57.44 72 SER A C 1
ATOM 534 O O . SER A 1 72 ? -25.814 0.166 27.527 1.00 57.52 72 SER A O 1
ATOM 537 N N . ASN A 1 73 ? -26.772 -1.823 27.086 1.00 57.74 73 ASN A N 1
ATOM 538 C CA . ASN A 1 73 ? -26.312 -2.458 28.317 1.00 58.21 73 ASN A CA 1
ATOM 539 C C . ASN A 1 73 ? -24.932 -3.041 28.042 1.00 57.74 73 ASN A C 1
ATOM 540 O O . ASN A 1 73 ? -24.188 -3.387 28.963 1.00 57.57 73 ASN A O 1
ATOM 545 N N . GLU A 1 74 ? -24.615 -3.146 26.754 1.00 57.04 74 GLU A N 1
ATOM 546 C CA . GLU A 1 74 ? -23.352 -3.687 26.266 1.00 56.51 74 GLU A CA 1
ATOM 547 C C . GLU A 1 74 ? -22.127 -3.041 26.915 1.00 55.31 74 GLU A C 1
ATOM 548 O O . GLU A 1 74 ? -22.103 -1.837 27.168 1.00 55.13 74 GLU A O 1
ATOM 554 N N . THR A 1 75 ? -21.110 -3.858 27.178 1.00 53.93 75 THR A N 1
ATOM 555 C CA . THR A 1 75 ? -19.876 -3.402 27.821 1.00 52.27 75 THR A CA 1
ATOM 556 C C . THR A 1 75 ? -18.665 -3.532 26.877 1.00 50.26 75 THR A C 1
ATOM 557 O O . THR A 1 75 ? -18.740 -4.220 25.859 1.00 49.98 75 THR A O 1
ATOM 561 N N . ALA A 1 76 ? -17.562 -2.861 27.208 1.00 48.34 76 ALA A N 1
ATOM 562 C CA . ALA A 1 76 ? -16.348 -2.909 26.383 1.00 46.80 76 ALA A CA 1
ATOM 563 C C . ALA A 1 76 ? -15.616 -4.228 26.612 1.00 45.88 76 ALA A C 1
ATOM 564 O O . ALA A 1 76 ? -14.590 -4.272 27.299 1.00 44.41 76 ALA A O 1
ATOM 566 N N . ASP A 1 77 ? -16.143 -5.291 26.009 1.00 45.38 77 ASP A N 1
ATOM 567 C CA . ASP A 1 77 ? -15.590 -6.633 26.160 1.00 45.44 77 ASP A CA 1
ATOM 568 C C . ASP A 1 77 ? -15.157 -7.228 24.819 1.00 43.86 77 ASP A C 1
ATOM 569 O O . ASP A 1 77 ? -15.211 -6.559 23.789 1.00 44.01 77 ASP A O 1
ATOM 574 N N . HIS A 1 78 ? -14.722 -8.486 24.853 1.00 41.67 78 HIS A N 1
ATOM 575 C CA . HIS A 1 78 ? -14.277 -9.208 23.662 1.00 40.54 78 HIS A CA 1
ATOM 576 C C . HIS A 1 78 ? -15.413 -9.376 22.651 1.00 39.87 78 HIS A C 1
ATOM 577 O O . HIS A 1 78 ? -16.552 -9.624 23.038 1.00 40.29 78 HIS A O 1
ATOM 584 N N . GLN A 1 79 ? -15.100 -9.248 21.364 1.00 39.41 79 GLN A N 1
ATOM 585 C CA . GLN A 1 79 ? -16.100 -9.420 20.314 1.00 38.98 79 GLN A CA 1
ATOM 586 C C . GLN A 1 79 ? -15.986 -10.853 19.807 1.00 38.53 79 GLN A C 1
ATOM 587 O O . GLN A 1 79 ? -14.923 -11.276 19.351 1.00 38.08 79 GLN A O 1
ATOM 593 N N . PRO A 1 80 ? -17.082 -11.620 19.883 1.00 38.31 80 PRO A N 1
ATOM 594 C CA . PRO A 1 80 ? -17.061 -13.009 19.420 1.00 37.28 80 PRO A CA 1
ATOM 595 C C . PRO A 1 80 ? -16.547 -13.169 17.993 1.00 36.25 80 PRO A C 1
ATOM 596 O O . PRO A 1 80 ? -15.860 -14.138 17.676 1.00 36.21 80 PRO A O 1
ATOM 600 N N . SER A 1 81 ? -16.862 -12.208 17.137 1.00 35.80 81 SER A N 1
ATOM 601 C CA . SER A 1 81 ? -16.427 -12.257 15.749 1.00 34.81 81 SER A CA 1
ATOM 602 C C . SER A 1 81 ? -14.910 -12.112 15.603 1.00 33.32 81 SER A C 1
ATOM 603 O O . SER A 1 81 ? -14.357 -12.409 14.545 1.00 32.48 81 SER A O 1
ATOM 606 N N . ALA A 1 82 ? -14.243 -11.676 16.670 1.00 32.66 82 ALA A N 1
ATOM 607 C CA . ALA A 1 82 ? -12.794 -11.470 16.655 1.00 32.57 82 ALA A CA 1
ATOM 608 C C . ALA A 1 82 ? -11.996 -12.406 17.573 1.00 31.78 82 ALA A C 1
ATOM 609 O O . ALA A 1 82 ? -10.780 -12.253 17.717 1.00 31.24 82 ALA A O 1
ATOM 611 N N . LEU A 1 83 ? -12.663 -13.370 18.193 1.00 30.97 83 LEU A N 1
ATOM 612 C CA . LEU A 1 83 ? -11.969 -14.272 19.104 1.00 30.30 83 LEU A CA 1
ATOM 613 C C . LEU A 1 83 ? -10.849 -15.073 18.446 1.00 29.37 83 LEU A C 1
ATOM 614 O O . LEU A 1 83 ? -9.752 -15.174 18.995 1.00 29.99 83 LEU A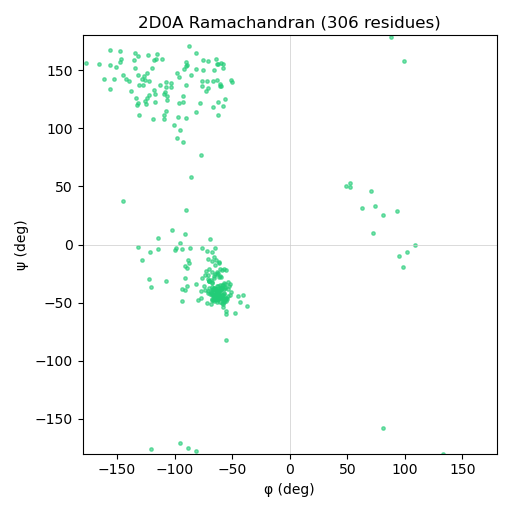 O 1
ATOM 619 N N . ALA A 1 84 ? -11.113 -15.639 17.274 1.00 29.63 84 ALA A N 1
ATOM 620 C CA . ALA A 1 84 ? -10.100 -16.427 16.571 1.00 29.26 84 ALA A CA 1
ATOM 621 C C . ALA A 1 84 ? -8.959 -15.539 16.081 1.00 28.84 84 ALA A C 1
ATOM 622 O O . ALA A 1 84 ? -7.788 -15.830 16.327 1.00 28.34 84 ALA A O 1
ATOM 624 N N . ALA A 1 85 ? -9.307 -14.458 15.387 1.00 28.30 85 ALA A N 1
ATOM 625 C CA . ALA A 1 85 ? -8.307 -13.538 14.856 1.00 28.91 85 ALA A CA 1
ATOM 626 C C . ALA A 1 85 ? -7.369 -13.072 15.956 1.00 29.05 85 ALA A C 1
ATOM 627 O O . ALA A 1 85 ? -6.152 -13.035 15.781 1.00 27.82 85 ALA A O 1
ATOM 629 N N . HIS A 1 86 ? -7.941 -12.721 17.100 1.00 29.61 86 HIS A N 1
ATOM 630 C CA . HIS A 1 86 ? -7.131 -12.266 18.219 1.00 30.36 86 HIS A CA 1
ATOM 631 C C . HIS A 1 86 ? -6.070 -13.299 18.623 1.00 30.18 86 HIS A C 1
ATOM 632 O O . HIS A 1 86 ? -4.947 -12.931 18.992 1.00 29.56 86 HIS A O 1
ATOM 639 N N . GLN A 1 87 ? -6.413 -14.584 18.542 1.00 29.95 87 GLN A N 1
ATOM 640 C CA . GLN A 1 87 ? -5.473 -15.659 18.909 1.00 30.18 87 GLN A CA 1
ATOM 641 C C . GLN A 1 87 ? -4.579 -16.157 17.777 1.00 29.06 87 GLN A C 1
ATOM 642 O O . GLN A 1 87 ? -3.425 -16.498 18.006 1.00 29.15 87 GLN A O 1
ATOM 648 N N . LEU A 1 88 ? -5.120 -16.197 16.564 1.00 28.21 88 LEU A N 1
ATOM 649 C CA . LEU A 1 88 ? -4.391 -16.709 15.410 1.00 27.68 88 LEU A CA 1
ATOM 650 C C . LEU A 1 88 ? -3.610 -15.673 14.626 1.00 27.49 88 LEU A C 1
ATOM 651 O O . LEU A 1 88 ? -2.594 -15.996 14.015 1.00 26.51 88 LEU A O 1
ATOM 656 N N . GLY A 1 89 ? -4.094 -14.436 14.651 1.00 27.10 89 GLY A N 1
ATOM 657 C CA . GLY A 1 89 ? -3.469 -13.353 13.910 1.00 27.53 89 GLY A CA 1
ATOM 658 C C . GLY A 1 89 ? -1.955 -13.240 13.873 1.00 28.40 89 GLY A C 1
ATOM 659 O O . GLY A 1 89 ? -1.377 -12.988 12.816 1.00 28.07 89 GLY A O 1
ATOM 660 N N . SER A 1 90 ? -1.300 -13.423 15.012 1.00 29.37 90 SER A N 1
ATOM 661 C CA . SER A 1 90 ? 0.146 -13.285 15.058 1.00 30.37 90 SER A CA 1
ATOM 662 C C . SER A 1 90 ? 0.919 -14.607 15.086 1.00 30.70 90 SER A C 1
ATOM 663 O O . SER A 1 90 ? 2.117 -14.617 15.349 1.00 31.61 90 SER A O 1
ATOM 666 N N . LEU A 1 91 ? 0.240 -15.714 14.811 1.00 29.70 91 LEU A N 1
ATOM 667 C CA . LEU A 1 91 ? 0.883 -17.015 14.809 1.00 29.75 91 LEU A CA 1
ATOM 668 C C . LEU A 1 91 ? 1.435 -17.367 13.433 1.00 30.69 91 LEU A C 1
ATOM 669 O O . LEU A 1 91 ? 0.987 -16.837 12.420 1.00 31.46 91 LEU A O 1
ATOM 674 N N . SER A 1 92 ? 2.417 -18.262 13.395 1.00 30.67 92 SER A N 1
ATOM 675 C CA . SER A 1 92 ? 2.954 -18.691 12.115 1.00 31.99 92 SER A CA 1
ATOM 676 C C . SER A 1 92 ? 1.936 -19.739 11.662 1.00 31.44 92 SER A C 1
ATOM 677 O O . SER A 1 92 ? 1.801 -20.786 12.295 1.00 32.30 92 SER A O 1
ATOM 680 N N . ALA A 1 93 ? 1.216 -19.456 10.581 1.00 28.85 93 ALA A N 1
ATOM 681 C CA . ALA A 1 93 ? 0.194 -20.375 10.108 1.00 27.55 93 ALA A CA 1
ATOM 682 C C . ALA A 1 93 ? 0.171 -20.659 8.616 1.00 26.23 93 ALA A C 1
ATOM 683 O O . ALA A 1 93 ? 0.792 -19.963 7.809 1.00 25.99 93 ALA A O 1
ATOM 685 N N . ILE A 1 94 ? -0.544 -21.720 8.273 1.00 25.15 94 ILE A N 1
ATOM 686 C CA . ILE A 1 94 ? -0.737 -22.094 6.887 1.00 24.45 94 ILE A CA 1
ATOM 687 C C . ILE A 1 94 ? -2.164 -21.633 6.592 1.00 23.16 94 ILE A C 1
ATOM 688 O O . ILE A 1 94 ? -3.055 -21.757 7.434 1.00 23.51 94 ILE A O 1
ATOM 693 N N . GLY A 1 95 ? -2.354 -21.072 5.407 1.00 23.19 95 GLY A N 1
ATOM 694 C CA . GLY A 1 95 ? -3.655 -20.603 4.992 1.00 23.75 95 GLY A CA 1
ATOM 695 C C . GLY A 1 95 ? -3.901 -21.128 3.594 1.00 24.97 95 GLY A C 1
ATOM 696 O O . GLY A 1 95 ? -2.962 -21.258 2.807 1.00 24.50 95 GLY A O 1
ATOM 697 N N . SER A 1 96 ? -5.156 -21.443 3.284 1.00 25.28 96 SER A N 1
ATOM 698 C CA . SER A 1 96 ? -5.510 -21.978 1.971 1.00 26.97 96 SER A CA 1
ATOM 699 C C . SER A 1 96 ? -6.762 -21.321 1.404 1.00 27.82 96 SER A C 1
ATOM 700 O O . SER A 1 96 ? -7.573 -20.764 2.150 1.00 27.45 96 SER A O 1
ATOM 703 N N . ASP A 1 97 ? -6.916 -21.401 0.083 1.00 28.50 97 ASP A N 1
ATOM 704 C CA . ASP A 1 97 ? -8.076 -20.831 -0.608 1.00 29.45 97 ASP A CA 1
ATOM 705 C C . ASP A 1 97 ? -8.155 -21.374 -2.046 1.00 29.04 97 ASP A C 1
ATOM 706 O O . ASP A 1 97 ? -7.146 -21.807 -2.594 1.00 27.75 97 ASP A O 1
ATOM 711 N N . GLU A 1 98 ? -9.349 -21.375 -2.638 1.00 29.44 98 GLU A N 1
ATOM 712 C CA . GLU A 1 98 ? -9.506 -21.875 -3.994 1.00 30.08 98 GLU A CA 1
ATOM 713 C C . GLU A 1 98 ? -10.114 -20.842 -4.930 1.00 29.22 98 GLU A C 1
ATOM 714 O O . GLU A 1 98 ? -10.700 -19.854 -4.487 1.00 28.74 98 GLU A O 1
ATOM 720 N N . VAL A 1 99 ? -9.965 -21.080 -6.230 1.00 28.57 99 VAL A N 1
ATOM 721 C CA . VAL A 1 99 ? -10.498 -20.186 -7.253 1.00 27.81 99 VAL A CA 1
ATOM 722 C C . VAL A 1 99 ? -10.895 -21.001 -8.474 1.00 26.89 99 VAL A C 1
ATOM 723 O O . VAL A 1 99 ? -10.384 -22.100 -8.679 1.00 26.95 99 VAL A O 1
ATOM 727 N N . GLY A 1 100 ? -11.797 -20.463 -9.286 1.00 26.12 100 GLY A N 1
ATOM 728 C CA . GLY A 1 100 ? -12.200 -21.157 -10.496 1.00 25.65 100 GLY A CA 1
ATOM 729 C C . GLY A 1 100 ? -13.445 -22.018 -10.401 1.00 24.94 100 GLY A C 1
ATOM 730 O O . GLY A 1 100 ? -13.947 -22.487 -11.414 1.00 24.67 100 GLY A O 1
ATOM 731 N N . THR A 1 101 ? -13.947 -22.227 -9.192 1.00 24.81 101 THR A N 1
ATOM 732 C CA . THR A 1 101 ? -15.138 -23.042 -9.003 1.00 24.53 101 THR A CA 1
ATOM 733 C C . THR A 1 101 ? -16.333 -22.502 -9.791 1.00 24.68 101 THR A C 1
ATOM 734 O O . THR A 1 101 ? -17.149 -23.268 -10.303 1.00 23.81 101 THR A O 1
ATOM 738 N N . GLY A 1 102 ? -16.418 -21.180 -9.903 1.00 24.61 102 GLY A N 1
ATOM 739 C CA . GLY A 1 102 ? -17.527 -20.560 -10.618 1.00 26.16 102 GLY A CA 1
ATOM 740 C C . GLY A 1 102 ? -17.252 -20.218 -12.075 1.00 26.01 102 GLY A C 1
ATOM 741 O O . GLY A 1 102 ? -18.110 -19.671 -12.765 1.00 27.23 102 GLY A O 1
A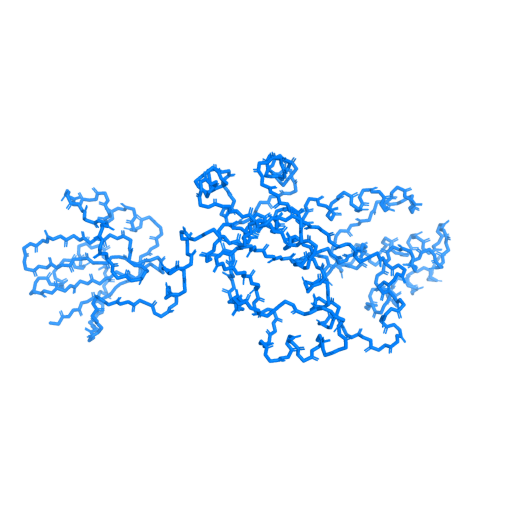TOM 742 N N . ASP A 1 103 ? -16.058 -20.548 -12.547 1.00 25.77 103 ASP A N 1
ATOM 743 C CA . ASP A 1 103 ? -15.662 -20.271 -13.924 1.00 24.68 103 ASP A CA 1
ATOM 744 C C . ASP A 1 103 ? -15.959 -21.463 -14.831 1.00 23.42 103 ASP A C 1
ATOM 745 O O . ASP A 1 103 ? -15.498 -22.575 -14.576 1.00 22.56 103 ASP A O 1
ATOM 750 N N . TYR A 1 104 ? -16.747 -21.233 -15.876 1.00 23.09 104 TYR A N 1
ATOM 751 C CA . TYR A 1 104 ? -17.078 -22.309 -16.800 1.00 23.16 104 TYR A CA 1
ATOM 752 C C . TYR A 1 104 ? -15.797 -22.875 -17.421 1.00 22.83 104 TYR A C 1
ATOM 753 O O . TYR A 1 104 ? -15.628 -24.091 -17.502 1.00 23.32 104 TYR A O 1
ATOM 762 N N . PHE A 1 105 ? -14.909 -21.994 -17.871 1.00 21.34 105 PHE A N 1
ATOM 763 C CA . PHE A 1 105 ? -13.650 -22.425 -18.465 1.00 21.97 105 PHE A CA 1
ATOM 764 C C . PHE A 1 105 ? -12.552 -22.517 -17.406 1.00 22.01 105 PHE A C 1
ATOM 765 O O . PHE A 1 105 ? -12.580 -21.804 -16.397 1.00 22.76 105 PHE A O 1
ATOM 773 N N . GLY A 1 106 ? -11.589 -23.401 -17.630 1.00 21.17 106 GLY A N 1
ATOM 774 C CA . GLY A 1 106 ? -10.501 -23.523 -16.685 1.00 21.29 106 GLY A CA 1
ATOM 775 C C . GLY A 1 106 ? -10.702 -24.475 -15.529 1.00 21.91 106 GLY A C 1
ATOM 776 O O . GLY A 1 106 ? -11.762 -25.079 -15.366 1.00 21.91 106 GLY A O 1
ATOM 777 N N . PRO A 1 107 ? -9.682 -24.609 -14.682 1.00 21.05 107 PRO A N 1
ATOM 778 C CA . PRO A 1 107 ? -9.772 -25.511 -13.545 1.00 22.00 107 PRO A CA 1
ATOM 779 C C . PRO A 1 107 ? -10.198 -24.883 -12.252 1.00 22.40 107 PRO A C 1
ATOM 780 O O . PRO A 1 107 ? -10.632 -23.726 -12.175 1.00 23.50 107 PRO A O 1
ATOM 784 N N . ILE A 1 108 ? -10.072 -25.697 -11.219 1.00 22.68 108 ILE A N 1
ATOM 785 C CA . ILE A 1 108 ? -10.307 -25.233 -9.877 1.00 23.80 108 ILE A CA 1
ATOM 786 C C . ILE A 1 108 ? -8.881 -25.248 -9.363 1.00 22.46 108 ILE A C 1
ATOM 787 O O . ILE A 1 108 ? -8.162 -26.232 -9.533 1.00 22.28 108 ILE A O 1
ATOM 792 N N . VAL A 1 109 ? -8.460 -24.139 -8.778 1.00 23.04 109 VAL A N 1
ATOM 793 C CA . VAL A 1 109 ? -7.115 -24.036 -8.247 1.00 22.42 109 VAL A CA 1
ATOM 794 C C . VAL A 1 109 ? -7.165 -23.805 -6.748 1.00 23.17 109 VAL A C 1
ATOM 795 O O . VAL A 1 109 ? -7.921 -22.962 -6.258 1.00 24.15 109 VAL A O 1
ATOM 799 N N . VAL A 1 110 ? -6.359 -24.574 -6.028 1.00 22.81 110 VAL A N 1
ATOM 800 C CA . VAL A 1 110 ? -6.257 -24.470 -4.585 1.00 22.80 110 VAL A CA 1
ATOM 801 C C . VAL A 1 110 ? -4.809 -24.185 -4.228 1.00 22.90 110 VAL A C 1
ATOM 802 O O . VAL A 1 110 ? -3.902 -24.889 -4.674 1.00 22.54 110 VAL A O 1
ATOM 806 N N . ALA A 1 111 ? -4.596 -23.152 -3.423 1.00 22.36 111 ALA A N 1
ATOM 807 C CA . ALA A 1 111 ? -3.258 -22.788 -2.993 1.00 22.73 111 ALA A CA 1
ATOM 808 C C . ALA A 1 111 ? -3.182 -22.701 -1.468 1.00 22.80 111 ALA A C 1
ATOM 809 O O . ALA A 1 111 ? -4.139 -22.304 -0.801 1.00 22.66 111 ALA A O 1
ATOM 811 N N . ALA A 1 112 ? -2.036 -23.093 -0.925 1.00 22.90 112 ALA A N 1
ATOM 812 C CA . ALA A 1 112 ? -1.800 -23.029 0.513 1.00 23.59 112 ALA A CA 1
ATOM 813 C C . ALA A 1 112 ? -0.498 -22.266 0.692 1.00 23.43 112 ALA A C 1
ATOM 814 O O . ALA A 1 112 ? 0.461 -22.479 -0.046 1.00 24.25 112 ALA A O 1
ATOM 816 N N . ALA A 1 113 ? -0.477 -21.368 1.666 1.00 23.94 113 ALA A N 1
ATOM 817 C CA . ALA A 1 113 ? 0.704 -20.564 1.928 1.00 23.74 113 ALA A CA 1
ATOM 818 C C . ALA A 1 113 ? 1.039 -20.608 3.407 1.00 23.97 113 ALA A C 1
ATOM 819 O O . ALA A 1 113 ? 0.153 -20.519 4.258 1.00 24.42 113 ALA A O 1
ATOM 821 N N . TYR A 1 114 ? 2.322 -20.746 3.710 1.00 24.13 114 TYR A N 1
ATOM 822 C CA . TYR A 1 114 ? 2.769 -20.781 5.091 1.00 24.78 114 TYR A CA 1
ATOM 823 C C . TYR A 1 114 ? 3.523 -19.490 5.412 1.00 24.57 114 TYR A C 1
ATOM 824 O O . TYR A 1 114 ? 4.608 -19.252 4.885 1.00 25.05 114 TYR A O 1
ATOM 833 N N . VAL A 1 115 ? 2.945 -18.656 6.266 1.00 25.01 115 VAL A N 1
ATOM 834 C CA . VAL A 1 115 ? 3.583 -17.400 6.644 1.00 25.14 115 VAL A CA 1
ATOM 835 C C . VAL A 1 115 ? 4.064 -17.496 8.089 1.00 25.86 115 VAL A C 1
ATOM 836 O O . VAL A 1 115 ? 3.271 -17.496 9.039 1.00 24.75 115 VAL A O 1
ATOM 840 N N . ASP A 1 116 ? 5.376 -17.581 8.240 1.00 25.87 116 ASP A N 1
ATOM 841 C CA . ASP A 1 116 ? 5.991 -17.683 9.548 1.00 27.59 116 ASP A CA 1
ATOM 842 C C . ASP A 1 116 ? 5.938 -16.306 10.205 1.00 28.01 116 ASP A C 1
ATOM 843 O O . ASP A 1 116 ? 5.948 -15.284 9.520 1.00 27.42 116 ASP A O 1
ATOM 848 N N . ARG A 1 117 ? 5.858 -16.292 11.530 1.00 28.89 117 ARG A N 1
ATOM 849 C CA . ARG A 1 117 ? 5.798 -15.051 12.298 1.00 30.89 117 ARG A CA 1
ATOM 850 C C . ARG A 1 117 ? 6.669 -13.930 11.739 1.00 31.03 117 ARG A C 1
ATOM 851 O O . ARG A 1 117 ? 6.189 -12.828 11.503 1.00 29.90 117 ARG A O 1
ATOM 859 N N . PRO A 1 118 ? 7.964 -14.195 11.509 1.00 32.07 118 PRO A N 1
ATOM 860 C CA . PRO A 1 118 ? 8.836 -13.142 10.976 1.00 31.81 118 PRO A CA 1
ATOM 861 C C . PRO A 1 118 ? 8.516 -12.640 9.582 1.00 31.81 118 PRO A C 1
ATOM 862 O O . PRO A 1 118 ? 9.172 -11.721 9.097 1.00 32.66 118 PRO A O 1
ATOM 866 N N . HIS A 1 119 ? 7.516 -13.221 8.931 1.00 31.67 119 HIS A N 1
ATOM 867 C CA . HIS A 1 119 ? 7.179 -12.767 7.585 1.00 31.31 119 HIS A CA 1
ATOM 868 C C . HIS A 1 119 ? 5.800 -12.129 7.487 1.00 29.89 119 HIS A C 1
ATOM 869 O O . HIS A 1 119 ? 5.419 -11.628 6.433 1.00 28.64 119 HIS A O 1
ATOM 876 N N . ILE A 1 120 ? 5.062 -12.134 8.592 1.00 29.85 120 ILE A N 1
ATOM 877 C CA . ILE A 1 120 ? 3.722 -11.558 8.606 1.00 30.83 120 ILE A CA 1
ATOM 878 C C . ILE A 1 120 ? 3.701 -10.105 8.132 1.00 31.44 120 ILE A C 1
ATOM 879 O O . ILE A 1 120 ? 2.993 -9.773 7.184 1.00 30.78 120 ILE A O 1
ATOM 884 N N . ALA A 1 121 ? 4.478 -9.248 8.792 1.00 32.43 121 ALA A N 1
ATOM 885 C CA . ALA A 1 121 ? 4.527 -7.829 8.451 1.00 33.06 121 ALA A CA 1
ATOM 886 C C . ALA A 1 121 ? 4.868 -7.589 6.986 1.00 33.96 121 ALA A C 1
ATOM 887 O O . ALA A 1 121 ? 4.227 -6.777 6.317 1.00 34.06 121 ALA A O 1
ATOM 889 N N . LYS A 1 122 ? 5.875 -8.297 6.489 1.00 35.03 122 LYS A N 1
ATOM 890 C CA . LYS A 1 122 ? 6.289 -8.141 5.104 1.00 36.15 122 LYS A CA 1
ATOM 891 C C . LYS A 1 122 ? 5.127 -8.449 4.156 1.00 36.51 122 LYS A C 1
ATOM 892 O O . LYS A 1 122 ? 4.817 -7.658 3.268 1.00 36.95 122 LYS A O 1
ATOM 898 N N . ILE A 1 123 ? 4.480 -9.591 4.345 1.00 36.01 123 ILE A N 1
ATOM 899 C CA . ILE A 1 123 ? 3.371 -9.964 3.484 1.00 36.91 123 ILE A CA 1
ATOM 900 C C . ILE A 1 123 ? 2.231 -8.954 3.583 1.00 38.49 123 ILE A C 1
ATOM 901 O O . ILE A 1 123 ? 1.657 -8.542 2.572 1.00 38.04 123 ILE A O 1
ATOM 906 N N . ALA A 1 124 ? 1.908 -8.566 4.811 1.00 39.81 124 ALA A N 1
ATOM 907 C CA . ALA A 1 124 ? 0.852 -7.595 5.063 1.00 41.75 124 ALA A CA 1
ATOM 908 C C . ALA A 1 124 ? 1.175 -6.261 4.385 1.00 43.10 124 ALA A C 1
ATOM 909 O O . ALA A 1 124 ? 0.279 -5.567 3.902 1.00 43.35 124 ALA A O 1
ATOM 911 N N . ALA A 1 125 ? 2.457 -5.912 4.346 1.00 44.32 125 ALA A N 1
ATOM 912 C CA . ALA A 1 125 ? 2.891 -4.665 3.727 1.00 46.07 125 ALA A CA 1
ATOM 913 C C . ALA A 1 125 ? 2.616 -4.655 2.221 1.00 47.28 125 ALA A C 1
ATOM 914 O O . ALA A 1 125 ? 2.608 -3.600 1.592 1.00 47.37 125 ALA A O 1
ATOM 916 N N . LEU A 1 126 ? 2.397 -5.832 1.647 1.00 48.64 126 LEU A N 1
ATOM 917 C CA . LEU A 1 126 ? 2.123 -5.937 0.224 1.00 50.47 126 LEU A CA 1
ATOM 918 C C . LEU A 1 126 ? 0.701 -5.505 -0.107 1.00 52.21 126 LEU A C 1
ATOM 919 O O . LEU A 1 126 ? 0.316 -5.477 -1.274 1.00 52.91 126 LEU A O 1
ATOM 924 N N . GLY A 1 127 ? -0.074 -5.165 0.919 1.00 54.06 127 GLY A N 1
ATOM 925 C CA . GLY A 1 127 ? -1.447 -4.745 0.705 1.00 55.84 127 GLY A CA 1
ATOM 926 C C . GLY A 1 127 ? -2.353 -5.911 0.353 1.00 57.33 127 GLY A C 1
ATOM 927 O O . GLY A 1 127 ? -3.315 -5.763 -0.402 1.00 57.39 127 GLY A O 1
ATOM 928 N N . VAL A 1 128 ? -2.046 -7.075 0.911 1.00 58.71 128 VAL A N 1
ATOM 929 C CA . VAL A 1 128 ? -2.823 -8.278 0.652 1.00 60.16 128 VAL A CA 1
ATOM 930 C C . VAL A 1 128 ? -4.249 -8.188 1.191 1.00 61.60 128 VAL A C 1
ATOM 931 O O . VAL A 1 128 ? -5.090 -9.036 0.881 1.00 61.84 128 VAL A O 1
ATOM 935 N N . LYS A 1 129 ? -4.522 -7.163 1.993 1.00 63.06 129 LYS A N 1
ATOM 936 C CA . LYS A 1 129 ? -5.853 -6.973 2.570 1.00 64.45 129 LYS A CA 1
ATOM 937 C C . LYS A 1 129 ? -6.897 -6.826 1.465 1.00 64.77 129 LYS A C 1
ATOM 938 O O . LYS A 1 129 ? -6.678 -6.117 0.480 1.00 64.86 129 LYS A O 1
ATOM 944 N N . ASP A 1 130 ? -8.030 -7.501 1.640 1.00 65.64 130 ASP A N 1
ATOM 945 C CA . ASP A 1 130 ? -9.117 -7.481 0.661 1.00 66.45 130 ASP A CA 1
ATOM 946 C C . ASP A 1 130 ? -8.620 -7.830 -0.734 1.00 66.35 130 ASP A C 1
ATOM 947 O O . ASP A 1 130 ? -8.855 -7.095 -1.695 1.00 66.58 130 ASP A O 1
ATOM 952 N N . SER A 1 131 ? -7.935 -8.964 -0.834 1.00 66.12 131 SER A N 1
ATOM 953 C CA . SER A 1 131 ? -7.392 -9.431 -2.104 1.00 66.05 131 SER A CA 1
ATOM 954 C C . SER A 1 131 ? -8.466 -9.541 -3.180 1.00 65.86 131 SER A C 1
ATOM 955 O O . SER A 1 131 ? -8.165 -9.521 -4.374 1.00 65.67 131 SER A O 1
ATOM 958 N N . LYS A 1 132 ? -9.720 -9.657 -2.754 1.00 65.92 132 LYS A N 1
ATOM 959 C CA . LYS A 1 132 ? -10.831 -9.774 -3.691 1.00 65.97 132 LYS A CA 1
ATOM 960 C C . LYS A 1 132 ? -10.928 -8.540 -4.580 1.00 65.22 132 LYS A C 1
ATOM 961 O O . LYS A 1 132 ? -11.151 -8.644 -5.785 1.00 65.19 132 LYS A O 1
ATOM 967 N N . GLN A 1 133 ? -10.759 -7.371 -3.971 1.00 64.22 133 GLN A N 1
ATOM 968 C CA . GLN A 1 133 ? -10.837 -6.113 -4.696 1.00 63.20 133 GLN A CA 1
ATOM 969 C C . GLN A 1 133 ? -9.716 -5.931 -5.714 1.00 62.38 133 GLN A C 1
ATOM 970 O O . GLN A 1 133 ? -9.881 -5.223 -6.709 1.00 62.54 133 GLN A O 1
ATOM 976 N N . LEU A 1 134 ? -8.578 -6.571 -5.467 1.00 60.76 134 LEU A N 1
ATOM 977 C CA . LEU A 1 134 ? -7.435 -6.473 -6.368 1.00 58.99 134 LEU A CA 1
ATOM 978 C C . LEU A 1 134 ? -7.777 -6.994 -7.765 1.00 58.19 134 LEU A C 1
ATOM 979 O O . LEU A 1 134 ? -8.431 -8.030 -7.907 1.00 57.88 134 LEU A O 1
ATOM 984 N N . ASN A 1 135 ? -7.339 -6.268 -8.791 1.00 56.62 135 ASN A N 1
ATOM 985 C CA . ASN A 1 135 ? -7.594 -6.663 -10.174 1.00 55.21 135 ASN A CA 1
ATOM 986 C C . ASN A 1 135 ? -6.501 -7.606 -10.652 1.00 54.14 135 ASN A C 1
ATOM 987 O O . ASN A 1 135 ? -5.491 -7.786 -9.979 1.00 54.02 135 ASN A O 1
ATOM 992 N N . ASP A 1 136 ? -6.702 -8.200 -11.822 1.00 52.94 136 ASP A N 1
ATOM 993 C CA . ASP A 1 136 ? -5.725 -9.130 -12.357 1.00 52.19 136 ASP A CA 1
ATOM 994 C C . ASP A 1 136 ? -4.323 -8.539 -12.491 1.00 51.16 136 ASP A C 1
ATOM 995 O O . ASP A 1 136 ? -3.333 -9.248 -12.312 1.00 51.21 136 ASP A O 1
ATOM 1000 N N . GLU A 1 137 ? -4.220 -7.249 -12.794 1.00 49.46 137 GLU A N 1
ATOM 1001 C CA . GLU A 1 137 ? -2.897 -6.643 -12.931 1.00 48.26 137 GLU A CA 1
ATOM 1002 C C . GLU A 1 137 ? -2.162 -6.513 -11.602 1.00 45.54 137 GLU A C 1
ATOM 1003 O O . GLU A 1 137 ? -0.932 -6.571 -11.553 1.00 45.08 137 GLU A O 1
ATOM 1009 N N . ALA A 1 138 ? -2.917 -6.327 -10.527 1.00 42.59 138 ALA A N 1
ATOM 1010 C CA . ALA A 1 138 ? -2.324 -6.212 -9.207 1.00 40.15 138 ALA A CA 1
ATOM 1011 C C . ALA A 1 138 ? -1.873 -7.605 -8.781 1.00 38.61 138 ALA A C 1
ATOM 1012 O O . ALA A 1 138 ? -0.816 -7.769 -8.178 1.00 38.09 138 ALA A O 1
ATOM 1014 N N . ILE A 1 139 ? -2.683 -8.608 -9.107 1.00 37.08 139 ILE A N 1
ATOM 1015 C CA . ILE A 1 139 ? -2.370 -9.990 -8.772 1.00 35.41 139 ILE A CA 1
ATOM 1016 C C . ILE A 1 139 ? -1.045 -10.413 -9.415 1.00 36.51 139 ILE A C 1
ATOM 1017 O O . ILE A 1 139 ? -0.253 -11.121 -8.803 1.00 36.56 139 ILE A O 1
ATOM 1022 N N . LYS A 1 140 ? -0.801 -9.978 -10.646 1.00 37.58 140 LYS A N 1
ATOM 1023 C CA . LYS A 1 140 ? 0.434 -10.343 -11.329 1.00 39.44 140 LYS A CA 1
ATOM 1024 C C . LYS A 1 140 ? 1.686 -9.687 -10.753 1.00 39.86 140 LYS A C 1
ATOM 1025 O O . LYS A 1 140 ? 2.798 -10.175 -10.954 1.00 38.30 140 LYS A O 1
ATOM 1031 N N . ARG A 1 141 ? 1.500 -8.585 -10.035 1.00 41.17 141 ARG A N 1
ATOM 1032 C CA . ARG A 1 141 ? 2.613 -7.860 -9.434 1.00 42.81 141 ARG A CA 1
ATOM 1033 C C . ARG A 1 141 ? 2.901 -8.341 -8.016 1.00 42.74 141 ARG A C 1
ATOM 1034 O O . ARG A 1 141 ? 4.059 -8.457 -7.602 1.00 43.12 141 ARG A O 1
ATOM 1042 N N . ILE A 1 142 ? 1.831 -8.619 -7.279 1.00 41.76 142 ILE A N 1
ATOM 1043 C CA . ILE A 1 142 ? 1.920 -9.060 -5.891 1.00 40.41 142 ILE A CA 1
ATOM 1044 C C . ILE A 1 142 ? 2.246 -10.535 -5.708 1.00 39.61 142 ILE A C 1
ATOM 1045 O O . ILE A 1 142 ? 3.128 -10.893 -4.923 1.00 38.52 142 ILE A O 1
ATOM 1050 N N . ALA A 1 143 ? 1.540 -11.387 -6.441 1.00 39.18 143 ALA A N 1
ATOM 1051 C CA . ALA A 1 143 ? 1.746 -12.825 -6.339 1.00 38.85 143 ALA A CA 1
ATOM 1052 C C . ALA A 1 143 ? 3.211 -13.264 -6.395 1.00 38.17 143 ALA A C 1
ATOM 1053 O O . ALA A 1 143 ? 3.710 -13.877 -5.461 1.00 38.12 143 ALA A O 1
ATOM 1055 N N . PRO A 1 144 ? 3.921 -12.947 -7.487 1.00 38.13 144 PRO A N 1
ATOM 1056 C CA . PRO A 1 144 ? 5.326 -13.370 -7.558 1.00 38.16 144 PRO A CA 1
ATOM 1057 C C . PRO A 1 144 ? 6.195 -12.941 -6.367 1.00 37.94 144 PRO A C 1
ATOM 1058 O O . PRO A 1 144 ? 7.119 -13.656 -5.974 1.00 37.94 144 PRO A O 1
ATOM 1062 N N . ALA A 1 145 ? 5.883 -11.785 -5.788 1.00 37.88 145 ALA A N 1
ATOM 1063 C CA . ALA A 1 145 ? 6.619 -11.264 -4.640 1.00 37.68 145 ALA A CA 1
ATOM 1064 C C . ALA A 1 145 ? 6.341 -12.100 -3.394 1.00 38.12 145 ALA A C 1
ATOM 1065 O O . ALA A 1 145 ? 7.185 -12.236 -2.508 1.00 38.84 145 ALA A O 1
ATOM 1067 N N . ILE A 1 146 ? 5.135 -12.644 -3.327 1.00 37.73 146 ILE A N 1
ATOM 1068 C CA . ILE A 1 146 ? 4.732 -13.470 -2.212 1.00 36.36 146 ILE A CA 1
ATOM 1069 C C . ILE A 1 146 ? 5.355 -14.851 -2.356 1.00 36.40 146 ILE A C 1
ATOM 1070 O O . ILE A 1 146 ? 5.914 -15.393 -1.410 1.00 36.05 146 ILE A O 1
ATOM 1075 N N . MET A 1 147 ? 5.263 -15.405 -3.557 1.00 37.80 147 MET A N 1
ATOM 1076 C CA . MET A 1 147 ? 5.792 -16.724 -3.832 1.00 39.04 147 MET A CA 1
ATOM 1077 C C . MET A 1 147 ? 7.300 -16.844 -3.607 1.00 40.34 147 MET A C 1
ATOM 1078 O O . MET A 1 147 ? 7.790 -17.930 -3.298 1.00 41.14 147 MET A O 1
ATOM 1083 N N . GLU A 1 148 ? 8.043 -15.748 -3.739 1.00 40.82 148 GLU A N 1
ATOM 1084 C CA . GLU A 1 148 ? 9.490 -15.818 -3.520 1.00 41.83 148 GLU A CA 1
ATOM 1085 C C . GLU A 1 148 ? 9.876 -15.474 -2.082 1.00 40.72 148 GLU A C 1
ATOM 1086 O O . GLU A 1 148 ? 11.043 -15.559 -1.706 1.00 41.69 148 GLU A O 1
ATOM 1092 N N . THR A 1 149 ? 8.897 -15.094 -1.275 1.00 39.55 149 THR A N 1
ATOM 1093 C CA . THR A 1 149 ? 9.167 -14.735 0.110 1.00 38.16 149 THR A CA 1
ATOM 1094 C C . THR A 1 149 ? 8.676 -15.801 1.082 1.00 37.56 149 THR A C 1
ATOM 1095 O O . THR A 1 149 ? 9.249 -16.008 2.156 1.00 36.35 149 THR A O 1
ATOM 1099 N N . VAL A 1 150 ? 7.604 -16.472 0.686 1.00 36.13 150 VAL A N 1
ATOM 1100 C CA . VAL A 1 150 ? 6.969 -17.481 1.512 1.00 34.58 150 VAL A CA 1
ATOM 1101 C C . VAL A 1 150 ? 6.760 -18.807 0.800 1.00 32.58 150 VAL A C 1
ATOM 1102 O O . VAL A 1 150 ? 6.478 -18.844 -0.390 1.00 33.59 150 VAL A O 1
ATOM 1106 N N . PRO A 1 151 ? 6.937 -19.918 1.520 1.00 31.17 151 PRO A N 1
ATOM 1107 C CA . PRO A 1 151 ? 6.743 -21.238 0.920 1.00 30.23 151 PRO A CA 1
ATOM 1108 C C . PRO A 1 151 ? 5.251 -21.479 0.676 1.00 29.69 151 PRO A C 1
ATOM 1109 O O . PRO A 1 151 ? 4.404 -21.090 1.485 1.00 28.16 151 PRO A O 1
ATOM 1113 N N . HIS A 1 152 ? 4.938 -22.102 -0.452 1.00 28.78 152 HIS A N 1
ATOM 1114 C CA . HIS A 1 152 ? 3.557 -22.382 -0.796 1.00 28.60 152 HIS A CA 1
ATOM 1115 C C . HIS A 1 152 ? 3.448 -23.667 -1.584 1.00 27.21 152 HIS A C 1
ATOM 1116 O O . HIS A 1 152 ? 4.439 -24.199 -2.074 1.00 26.39 152 HIS A O 1
ATOM 1123 N N . ALA A 1 153 ? 2.217 -24.141 -1.700 1.00 25.71 153 ALA A N 1
ATOM 1124 C CA . ALA A 1 153 ? 1.901 -25.348 -2.430 1.00 24.90 153 ALA A CA 1
ATOM 1125 C C . ALA A 1 153 ? 0.680 -25.030 -3.278 1.00 25.22 153 ALA A C 1
ATOM 1126 O O . ALA A 1 153 ? -0.137 -24.178 -2.917 1.00 23.93 153 ALA A O 1
ATOM 1128 N N . VAL A 1 154 ? 0.548 -25.716 -4.403 1.00 24.90 154 VAL A N 1
ATOM 1129 C CA . VAL A 1 154 ? -0.593 -25.488 -5.271 1.00 25.13 154 VAL A CA 1
ATOM 1130 C C . VAL A 1 154 ? -1.078 -26.803 -5.871 1.00 25.04 154 VAL A C 1
ATOM 1131 O O . VAL A 1 154 ? -0.283 -27.694 -6.169 1.00 26.49 154 VAL A O 1
ATOM 1135 N N . THR A 1 155 ? -2.390 -26.942 -6.010 1.00 24.62 155 THR A N 1
ATOM 1136 C CA . THR A 1 155 ? -2.951 -28.130 -6.649 1.00 23.49 155 THR A CA 1
ATOM 1137 C C . THR A 1 155 ? -3.956 -27.626 -7.673 1.00 23.22 155 THR A C 1
ATOM 1138 O O . THR A 1 155 ? -4.907 -26.921 -7.336 1.00 22.21 155 THR A O 1
ATOM 1142 N N . VAL A 1 156 ? -3.729 -27.991 -8.929 1.00 23.22 156 VAL A N 1
ATOM 1143 C CA . VAL A 1 156 ? -4.580 -27.568 -10.033 1.00 23.38 156 VAL A CA 1
ATOM 1144 C C . VAL A 1 156 ? -5.454 -28.704 -10.552 1.00 23.91 156 VAL A C 1
ATOM 1145 O O . VAL A 1 156 ? -4.943 -29.757 -10.919 1.00 23.89 156 VAL A O 1
ATOM 1149 N N . LEU A 1 157 ? -6.767 -28.487 -10.583 1.00 24.85 157 LEU A N 1
ATOM 1150 C CA . LEU A 1 157 ? -7.698 -29.502 -11.077 1.00 25.76 157 LEU A CA 1
ATOM 1151 C C . LEU A 1 157 ? -8.039 -29.187 -12.532 1.00 25.88 157 LEU A C 1
ATOM 1152 O O . LEU A 1 157 ? -8.983 -28.442 -12.800 1.00 24.74 157 LEU A O 1
ATOM 1157 N N . ASP A 1 158 ? -7.275 -29.755 -13.466 1.00 27.56 158 ASP A N 1
ATOM 1158 C CA . ASP A 1 158 ? -7.506 -29.526 -14.897 1.00 28.81 158 ASP A CA 1
ATOM 1159 C C . ASP A 1 158 ? -8.907 -29.987 -15.320 1.00 27.25 158 ASP A C 1
ATOM 1160 O O . ASP A 1 158 ? -9.505 -30.836 -14.678 1.00 26.10 158 ASP A O 1
ATOM 1165 N N . ASN A 1 159 ? -9.416 -29.420 -16.407 1.00 26.78 159 ASN A N 1
ATOM 1166 C CA . ASN A 1 159 ? -10.749 -29.751 -16.886 1.00 27.06 159 ASN A CA 1
ATOM 1167 C C . ASN A 1 159 ? -11.010 -31.218 -17.227 1.00 27.58 159 ASN A C 1
ATOM 1168 O O . ASN A 1 159 ? -12.032 -31.776 -16.835 1.00 27.40 159 ASN A O 1
ATOM 1173 N N . PRO A 1 160 ? -10.088 -31.866 -17.947 1.00 28.17 160 PRO A N 1
ATOM 1174 C CA . PRO A 1 160 ? -10.331 -33.276 -18.271 1.00 28.06 160 PRO A CA 1
ATOM 1175 C C . PRO A 1 160 ? -10.533 -34.123 -17.013 1.00 27.96 160 PRO A C 1
ATOM 1176 O O . PRO A 1 160 ? -11.424 -34.970 -16.966 1.00 26.10 160 PRO A O 1
ATOM 1180 N N . GLN A 1 161 ? -9.723 -33.882 -15.987 1.00 27.93 161 GLN A N 1
ATOM 1181 C CA . GLN A 1 161 ? -9.858 -34.635 -14.748 1.00 28.43 161 GLN A CA 1
ATOM 1182 C C . GLN A 1 161 ? -11.089 -34.173 -13.963 1.00 28.17 161 GLN A C 1
ATOM 1183 O O . GLN A 1 161 ? -11.768 -34.975 -13.320 1.00 28.88 161 GLN A O 1
ATOM 1189 N N . TYR A 1 162 ? -11.369 -32.876 -14.017 1.00 27.44 162 TYR A N 1
ATOM 1190 C CA . TYR A 1 162 ? -12.543 -32.321 -13.353 1.00 26.56 162 TYR A CA 1
ATOM 1191 C C . TYR A 1 162 ? -13.783 -33.028 -13.907 1.00 26.87 162 TYR A C 1
ATOM 1192 O O . TYR A 1 162 ? -14.591 -33.573 -13.158 1.00 27.45 162 TYR A O 1
ATOM 1201 N N . ASN A 1 163 ? -13.922 -33.011 -15.229 1.00 26.49 163 ASN A N 1
ATOM 1202 C CA . ASN A 1 163 ? -15.068 -33.634 -15.886 1.00 25.82 163 ASN A CA 1
ATOM 1203 C C . ASN A 1 163 ? -15.171 -35.124 -15.577 1.00 25.69 163 ASN A C 1
ATOM 1204 O O . ASN A 1 163 ? -16.271 -35.658 -15.445 1.00 25.69 163 ASN A O 1
ATOM 1209 N N . ARG A 1 164 ? -14.029 -35.789 -15.445 1.00 25.89 164 ARG A N 1
ATOM 1210 C CA . ARG A 1 164 ? -14.018 -37.211 -15.143 1.00 26.91 164 ARG A CA 1
ATOM 1211 C C . ARG A 1 164 ? -14.572 -37.454 -13.732 1.00 26.21 164 ARG A C 1
ATOM 1212 O O . ARG A 1 164 ? -15.420 -38.323 -13.535 1.00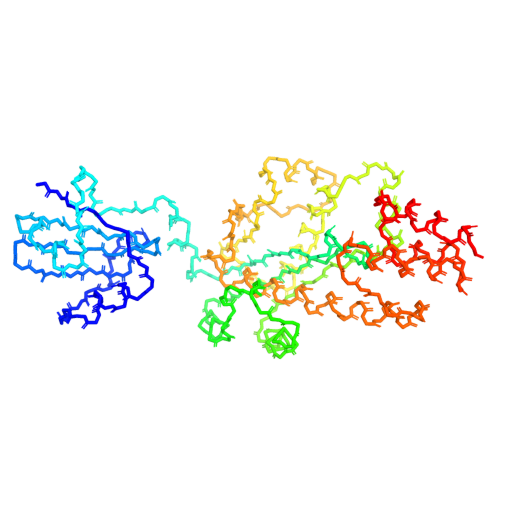 25.80 164 ARG A O 1
ATOM 1220 N N . TRP A 1 165 ? -14.106 -36.690 -12.748 1.00 26.24 165 TRP A N 1
ATOM 1221 C CA . TRP A 1 165 ? -14.613 -36.862 -11.388 1.00 26.35 165 TRP A CA 1
ATOM 1222 C C . TRP A 1 165 ? -16.097 -36.536 -11.345 1.00 25.75 165 TRP A C 1
ATOM 1223 O O . TRP A 1 165 ? -16.873 -37.220 -10.680 1.00 26.07 165 TRP A O 1
ATOM 1234 N N . GLN A 1 166 ? -16.482 -35.489 -12.067 1.00 25.14 166 GLN A N 1
ATOM 1235 C CA . GLN A 1 166 ? -17.867 -35.032 -12.105 1.00 25.22 166 GLN A CA 1
ATOM 1236 C C . GLN A 1 166 ? -18.839 -36.037 -12.715 1.00 26.14 166 GLN A C 1
ATOM 1237 O O . GLN A 1 166 ? -19.931 -36.252 -12.186 1.00 25.20 166 GLN A O 1
ATOM 1243 N N . ARG A 1 167 ? -18.463 -36.644 -13.834 1.00 27.56 167 ARG A N 1
ATOM 1244 C CA . ARG A 1 167 ? -19.374 -37.588 -14.461 1.00 29.73 167 ARG A CA 1
ATOM 1245 C C . ARG A 1 167 ? -19.461 -38.870 -13.642 1.00 30.60 167 ARG A C 1
ATOM 1246 O O . ARG A 1 167 ? -20.250 -39.765 -13.944 1.00 30.00 167 ARG A O 1
ATOM 1254 N N . SER A 1 168 ? -18.645 -38.964 -12.601 1.00 30.44 168 SER A N 1
ATOM 1255 C CA . SER A 1 168 ? -18.714 -40.139 -11.761 1.00 31.36 168 SER A CA 1
ATOM 1256 C C . SER A 1 168 ? -19.549 -39.855 -10.520 1.00 31.07 168 SER A C 1
ATOM 1257 O O . SER A 1 168 ? -19.775 -40.743 -9.706 1.00 32.09 168 SER A O 1
ATOM 1260 N N . GLY A 1 169 ? -20.001 -38.614 -10.376 1.00 29.27 169 GLY A N 1
ATOM 1261 C CA . GLY A 1 169 ? -20.838 -38.281 -9.247 1.00 27.89 169 GLY A CA 1
ATOM 1262 C C . GLY A 1 169 ? -20.230 -37.415 -8.167 1.00 27.35 169 GLY A C 1
ATOM 1263 O O . GLY A 1 169 ? -20.908 -37.089 -7.199 1.00 27.17 169 GLY A O 1
ATOM 1264 N N . MET A 1 170 ? -18.969 -37.024 -8.306 1.00 26.95 170 MET A N 1
ATOM 1265 C CA . MET A 1 170 ? -18.363 -36.194 -7.269 1.00 26.85 170 MET A CA 1
ATOM 1266 C C . MET A 1 170 ? -18.808 -34.744 -7.397 1.00 26.03 170 MET A C 1
ATOM 1267 O O . MET A 1 170 ? -18.606 -34.115 -8.435 1.00 26.48 170 MET A O 1
ATOM 1272 N N . PRO A 1 171 ? -19.430 -34.195 -6.341 1.00 25.35 171 PRO A N 1
ATOM 1273 C CA . PRO A 1 171 ? -19.893 -32.801 -6.366 1.00 24.98 171 PRO A CA 1
ATOM 1274 C C . PRO A 1 171 ? -18.709 -31.842 -6.197 1.00 25.31 171 PRO A C 1
ATOM 1275 O O . PRO A 1 171 ? -17.664 -32.237 -5.691 1.00 24.56 171 PRO A O 1
ATOM 1279 N N . GLN A 1 172 ? -18.875 -30.593 -6.623 1.00 26.26 172 GLN A N 1
ATOM 1280 C CA . GLN A 1 172 ? -17.810 -29.608 -6.516 1.00 28.20 172 GLN A CA 1
ATOM 1281 C C . GLN A 1 172 ? -17.285 -29.490 -5.102 1.00 29.46 172 GLN A C 1
ATOM 1282 O O . GLN A 1 172 ? -16.085 -29.317 -4.883 1.00 30.20 172 GLN A O 1
ATOM 1288 N N . THR A 1 173 ? -18.199 -29.569 -4.143 1.00 30.13 173 THR A N 1
ATOM 1289 C CA . THR A 1 173 ? -17.846 -29.485 -2.736 1.00 29.79 173 THR A CA 1
ATOM 1290 C C . THR A 1 173 ? -16.838 -30.558 -2.377 1.00 29.75 173 THR A C 1
ATOM 1291 O O . THR A 1 173 ? -15.873 -30.298 -1.658 1.00 29.38 173 THR A O 1
ATOM 1295 N N . LYS A 1 174 ? -17.054 -31.770 -2.874 1.00 28.82 174 LYS A N 1
ATOM 1296 C CA . LYS A 1 174 ? -16.131 -32.848 -2.566 1.00 29.54 174 LYS A CA 1
ATOM 1297 C C . LYS A 1 174 ? -14.812 -32.595 -3.275 1.00 28.87 174 LYS A C 1
ATOM 1298 O O . LYS A 1 174 ? -13.758 -32.970 -2.777 1.00 28.81 174 LYS A O 1
ATOM 1304 N N . MET A 1 175 ? -14.872 -31.955 -4.437 1.00 28.95 175 MET A N 1
ATOM 1305 C CA . MET A 1 175 ? -13.653 -31.655 -5.176 1.00 28.73 175 MET A CA 1
ATOM 1306 C C . MET A 1 175 ? -12.822 -30.660 -4.378 1.00 28.87 175 MET A C 1
ATOM 1307 O O . MET A 1 175 ? -11.625 -30.854 -4.194 1.00 29.36 175 MET A O 1
ATOM 1312 N N . LYS A 1 176 ? -13.456 -29.589 -3.909 1.00 29.54 176 LYS A N 1
ATOM 1313 C CA . LYS A 1 176 ? -12.744 -28.579 -3.141 1.00 30.46 176 LYS A CA 1
ATOM 1314 C C . LYS A 1 176 ? -12.107 -29.166 -1.888 1.00 29.42 176 LYS A C 1
ATOM 1315 O O . LYS A 1 176 ? -10.943 -28.901 -1.597 1.00 30.91 176 LYS A O 1
ATOM 1321 N N . ALA A 1 177 ? -12.859 -29.969 -1.145 1.00 28.54 177 ALA A N 1
ATOM 1322 C CA . ALA A 1 177 ? -12.334 -30.567 0.077 1.00 26.94 177 ALA A CA 1
ATOM 1323 C C . ALA A 1 177 ? -11.075 -31.380 -0.209 1.00 26.63 177 ALA A C 1
ATOM 1324 O O . ALA A 1 177 ? -10.062 -31.238 0.485 1.00 27.12 177 ALA A O 1
ATOM 1326 N N . LEU A 1 178 ? -11.146 -32.239 -1.224 1.00 25.09 178 LEU A N 1
ATOM 1327 C CA . LEU A 1 178 ? -10.011 -33.070 -1.603 1.00 24.49 178 LEU A CA 1
ATOM 1328 C C . LEU A 1 178 ? -8.805 -32.232 -2.015 1.00 24.53 178 LEU A C 1
ATOM 1329 O O . LEU A 1 178 ? -7.679 -32.515 -1.609 1.00 24.84 178 LEU A O 1
ATOM 1334 N N . LEU A 1 179 ? -9.041 -31.205 -2.823 1.00 22.63 179 LEU A N 1
ATOM 1335 C CA . LEU A 1 179 ? -7.961 -30.348 -3.281 1.00 21.86 179 LEU A CA 1
ATOM 1336 C C . LEU A 1 179 ? -7.307 -29.623 -2.111 1.00 22.19 179 LEU A C 1
ATOM 1337 O O . LEU A 1 179 ? -6.084 -29.512 -2.073 1.00 21.40 179 LEU A O 1
ATOM 1342 N N . HI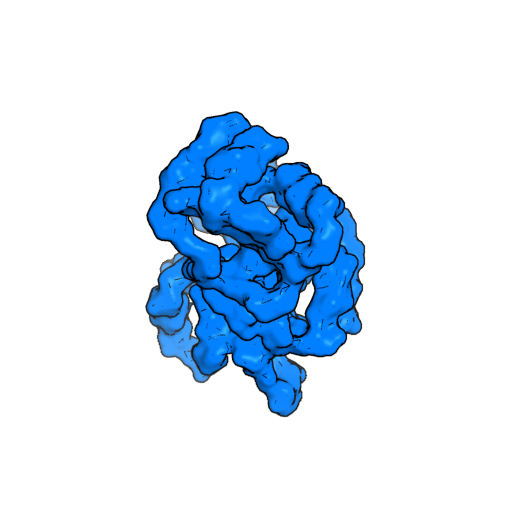S A 1 180 ? -8.109 -29.125 -1.169 1.00 21.51 180 HIS A N 1
ATOM 1343 C CA . HIS A 1 180 ? -7.549 -28.452 -0.009 1.00 23.65 180 HIS A CA 1
ATOM 1344 C C . HIS A 1 180 ? -6.703 -29.416 0.804 1.00 24.37 180 HIS A C 1
ATOM 1345 O O . HIS A 1 180 ? -5.574 -29.099 1.178 1.00 24.23 180 HIS A O 1
ATOM 1352 N N . ASN A 1 181 ? -7.247 -30.598 1.075 1.00 25.63 181 ASN A N 1
ATOM 1353 C CA . ASN A 1 181 ? -6.516 -31.574 1.860 1.00 26.08 181 ASN A CA 1
ATOM 1354 C C . ASN A 1 181 ? -5.202 -31.994 1.226 1.00 25.99 181 ASN A C 1
ATOM 1355 O O . ASN A 1 181 ? -4.189 -32.118 1.922 1.00 27.76 181 ASN A O 1
ATOM 1360 N N . ARG A 1 182 ? -5.196 -32.210 -0.084 1.00 25.25 182 ARG A N 1
ATOM 1361 C CA . ARG A 1 182 ? -3.962 -32.627 -0.756 1.00 25.42 182 ARG A CA 1
ATOM 1362 C C . ARG A 1 182 ? -2.935 -31.496 -0.898 1.00 25.49 182 ARG A C 1
ATOM 1363 O O . ARG A 1 182 ? -1.727 -31.750 -0.969 1.00 26.69 182 ARG A O 1
ATOM 1371 N N . THR A 1 183 ? -3.412 -30.256 -0.926 1.00 24.02 183 THR A N 1
ATOM 1372 C CA . THR A 1 183 ? -2.520 -29.108 -1.035 1.00 23.69 183 THR A CA 1
ATOM 1373 C C . THR A 1 183 ? -1.881 -28.855 0.324 1.00 23.57 183 THR A C 1
ATOM 1374 O O . THR A 1 183 ? -0.696 -28.531 0.412 1.00 23.20 183 THR A O 1
ATOM 1378 N N . LEU A 1 184 ? -2.665 -29.000 1.388 1.00 23.56 184 LEU A N 1
ATOM 1379 C CA . LEU A 1 184 ? -2.122 -28.800 2.720 1.00 23.72 184 LEU A CA 1
ATOM 1380 C C . LEU A 1 184 ? -1.070 -29.886 2.971 1.00 23.93 184 LEU A C 1
ATOM 1381 O O . LEU A 1 184 ? -0.029 -29.621 3.568 1.00 24.28 184 LEU A O 1
ATOM 1386 N N . VAL A 1 185 ? -1.334 -31.102 2.499 1.00 24.37 185 VAL A N 1
ATOM 1387 C CA . VAL A 1 185 ? -0.385 -32.196 2.673 1.00 24.43 185 VAL A CA 1
ATOM 1388 C C . VAL A 1 185 ? 0.954 -31.834 2.046 1.00 25.12 185 VAL A C 1
ATOM 1389 O O . VAL A 1 185 ? 2.003 -31.994 2.667 1.00 25.81 185 VAL A O 1
ATOM 1393 N N . LYS A 1 186 ? 0.921 -31.337 0.817 1.00 25.35 186 LYS A N 1
ATOM 1394 C CA . LYS A 1 186 ? 2.148 -30.957 0.129 1.00 24.59 186 LYS A CA 1
ATOM 1395 C C . LYS A 1 186 ? 2.958 -29.917 0.886 1.00 24.19 186 LYS A C 1
ATOM 1396 O O . LYS A 1 186 ? 4.171 -30.054 1.016 1.00 23.01 186 LYS A O 1
ATOM 1402 N N . LEU A 1 187 ? 2.284 -28.880 1.382 1.00 23.64 187 LEU A N 1
ATOM 1403 C CA . LEU A 1 187 ? 2.960 -27.798 2.097 1.00 22.39 187 LEU A CA 1
ATOM 1404 C C . LEU A 1 187 ? 3.471 -28.234 3.456 1.00 22.69 187 LEU A C 1
ATOM 1405 O O . LEU A 1 187 ? 4.556 -27.840 3.879 1.00 22.87 187 LEU A O 1
ATOM 1410 N N . VAL A 1 188 ? 2.680 -29.031 4.157 1.00 23.48 188 VAL A N 1
ATOM 1411 C CA . VAL A 1 188 ? 3.118 -29.484 5.454 1.00 23.88 188 VAL A CA 1
ATOM 1412 C C . VAL A 1 188 ? 4.397 -30.297 5.281 1.00 24.86 188 VAL A C 1
ATOM 1413 O O . VAL A 1 188 ? 5.347 -30.129 6.040 1.00 25.81 188 VAL A O 1
ATOM 1417 N N . ASP A 1 189 ? 4.438 -31.172 4.284 1.00 24.82 189 ASP A N 1
ATOM 1418 C CA . ASP A 1 189 ? 5.639 -31.964 4.060 1.00 24.82 189 ASP A CA 1
ATOM 1419 C C . ASP A 1 189 ? 6.814 -31.126 3.601 1.00 24.09 189 ASP A C 1
ATOM 1420 O O . ASP A 1 189 ? 7.945 -31.392 3.983 1.00 23.78 189 ASP A O 1
ATOM 1425 N N . ALA A 1 190 ? 6.541 -30.118 2.782 1.00 24.25 190 ALA A N 1
ATOM 1426 C CA . ALA A 1 190 ? 7.587 -29.267 2.260 1.00 24.71 190 ALA A CA 1
ATOM 1427 C C . ALA A 1 190 ? 8.266 -28.397 3.319 1.00 26.59 190 ALA A C 1
ATOM 1428 O O . ALA A 1 190 ? 9.462 -28.119 3.211 1.00 27.21 190 ALA A O 1
ATOM 1430 N N . ILE A 1 191 ? 7.524 -27.961 4.336 1.00 28.05 191 ILE A N 1
ATOM 1431 C CA . ILE A 1 191 ? 8.119 -27.117 5.376 1.00 29.24 191 ILE A CA 1
ATOM 1432 C C . ILE A 1 191 ? 8.745 -27.884 6.531 1.00 30.33 191 ILE A C 1
ATOM 1433 O O . ILE A 1 191 ? 9.473 -27.300 7.337 1.00 31.03 191 ILE A O 1
ATOM 1438 N N . ALA A 1 192 ? 8.461 -29.179 6.632 1.00 31.39 192 ALA A N 1
ATOM 1439 C CA . ALA A 1 192 ? 9.043 -29.989 7.704 1.00 32.68 192 ALA A CA 1
ATOM 1440 C C . ALA A 1 192 ? 10.561 -29.891 7.588 1.00 33.09 192 ALA A C 1
ATOM 1441 O O . ALA A 1 192 ? 11.090 -29.722 6.486 1.00 33.87 192 ALA A O 1
ATOM 1443 N N . PRO A 1 193 ? 11.290 -30.031 8.712 1.00 33.63 193 PRO A N 1
ATOM 1444 C CA . PRO A 1 193 ? 10.876 -30.278 10.105 1.00 33.33 193 PRO A CA 1
ATOM 1445 C C . PRO A 1 193 ? 9.994 -29.241 10.785 1.00 32.77 193 PRO A C 1
ATOM 1446 O O . PRO A 1 193 ? 9.424 -29.521 11.837 1.00 33.82 193 PRO A O 1
ATOM 1450 N N . ALA A 1 194 ? 9.903 -28.042 10.224 1.00 31.89 194 ALA A N 1
ATOM 1451 C CA . ALA A 1 194 ? 9.072 -27.018 10.838 1.00 31.79 194 ALA A CA 1
ATOM 1452 C C . ALA A 1 194 ? 7.619 -27.479 10.862 1.00 31.86 194 ALA A C 1
ATOM 1453 O O . ALA A 1 194 ? 7.213 -28.323 10.068 1.00 30.85 194 ALA A O 1
ATOM 1455 N N . GLU A 1 195 ? 6.846 -26.940 11.793 1.00 32.39 195 GLU A N 1
ATOM 1456 C CA . GLU A 1 195 ? 5.439 -27.286 11.892 1.00 32.97 195 GLU A CA 1
ATOM 1457 C C . GLU A 1 195 ? 4.645 -26.018 12.155 1.00 32.58 195 GLU A C 1
ATOM 1458 O O . GLU A 1 195 ? 5.006 -25.212 13.014 1.00 33.55 195 GLU A O 1
ATOM 1464 N N . PRO A 1 196 ? 3.558 -25.813 11.404 1.00 31.65 196 PRO A N 1
ATOM 1465 C CA . PRO A 1 196 ? 2.716 -24.625 11.558 1.00 31.97 196 PRO A CA 1
ATOM 1466 C C . PRO A 1 196 ? 1.983 -24.567 12.895 1.00 31.55 196 PRO A C 1
ATOM 1467 O O . PRO A 1 196 ? 1.514 -25.590 13.389 1.00 32.80 196 PRO A O 1
ATOM 1471 N N . GLU A 1 197 ? 1.890 -23.377 13.482 1.00 31.13 197 GLU A N 1
ATOM 1472 C CA . GLU A 1 197 ? 1.206 -23.223 14.759 1.00 31.39 197 GLU A CA 1
ATOM 1473 C C . GLU A 1 197 ? -0.300 -23.343 14.558 1.00 30.37 197 GLU A C 1
ATOM 1474 O O . GLU A 1 197 ? -1.041 -23.689 15.481 1.00 29.81 197 GLU A O 1
ATOM 1480 N N . ALA A 1 198 ? -0.741 -23.079 13.331 1.00 29.83 198 ALA A N 1
ATOM 1481 C CA . ALA A 1 198 ? -2.154 -23.169 12.970 1.00 29.05 198 ALA A CA 1
ATOM 1482 C C . ALA A 1 198 ? -2.297 -23.392 11.467 1.00 28.25 198 ALA A C 1
ATOM 1483 O O . ALA A 1 198 ? -1.418 -23.033 10.685 1.00 28.99 198 ALA A O 1
ATOM 1485 N N . ILE A 1 199 ? -3.410 -23.995 11.071 1.00 27.71 199 ILE A N 1
ATOM 1486 C CA . ILE A 1 199 ? -3.694 -24.255 9.666 1.00 27.53 199 ILE A CA 1
ATOM 1487 C C . ILE A 1 199 ? -5.112 -23.754 9.457 1.00 27.90 199 ILE A C 1
ATOM 1488 O O . ILE A 1 199 ? -6.064 -24.329 9.984 1.00 28.25 199 ILE A O 1
ATOM 1493 N N . ILE A 1 200 ? -5.255 -22.678 8.694 1.00 27.10 200 ILE A N 1
ATOM 1494 C CA . ILE A 1 200 ? -6.570 -22.086 8.484 1.00 28.45 200 ILE A CA 1
ATOM 1495 C C . ILE A 1 200 ? -7.209 -22.291 7.119 1.00 29.50 200 ILE A C 1
ATOM 1496 O O . ILE A 1 200 ? -6.607 -21.997 6.095 1.00 28.60 200 ILE A O 1
ATOM 1501 N N . ILE A 1 201 ? -8.445 -22.784 7.123 1.00 31.53 201 ILE A N 1
ATOM 1502 C CA . ILE A 1 201 ? -9.198 -23.016 5.895 1.00 33.91 201 ILE A CA 1
ATOM 1503 C C . ILE A 1 201 ? -10.540 -22.300 5.987 1.00 35.42 201 ILE A C 1
ATOM 1504 O O . ILE A 1 201 ? -11.150 -22.260 7.054 1.00 34.73 201 ILE A O 1
ATOM 1509 N N . ASP A 1 202 ? -11.002 -21.727 4.880 1.00 39.14 202 ASP A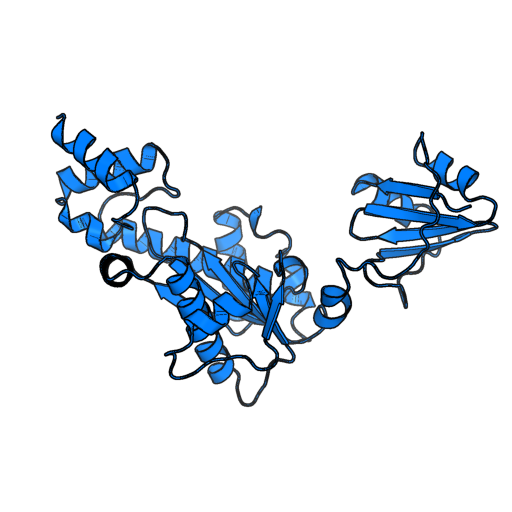 N 1
ATOM 1510 C CA . ASP A 1 202 ? -12.291 -21.041 4.893 1.00 42.48 202 ASP A CA 1
ATOM 1511 C C . ASP A 1 202 ? -13.380 -22.077 5.135 1.00 43.68 202 ASP A C 1
ATOM 1512 O O . ASP A 1 202 ? -13.238 -23.238 4.765 1.00 44.56 202 ASP A O 1
ATOM 1517 N N . GLU A 1 203 ? -14.468 -21.654 5.764 1.00 44.37 203 GLU A N 1
ATOM 1518 C CA . GLU A 1 203 ? -15.570 -22.554 6.052 1.00 44.61 203 GLU A CA 1
ATOM 1519 C C . GLU A 1 203 ? -16.514 -22.622 4.857 1.00 45.59 203 GLU A C 1
ATOM 1520 O O . GLU A 1 203 ? -17.700 -22.311 4.979 1.00 46.22 203 GLU A O 1
ATOM 1526 N N . PHE A 1 204 ? -15.989 -23.018 3.696 1.00 44.63 204 PHE A N 1
ATOM 1527 C CA . PHE A 1 204 ? -16.828 -23.121 2.506 1.00 44.46 204 PHE A CA 1
ATOM 1528 C C . PHE A 1 204 ? -17.811 -24.279 2.652 1.00 44.60 204 PHE A C 1
ATOM 1529 O O . PHE A 1 204 ? -18.573 -24.599 1.739 1.00 45.28 204 PHE A O 1
ATOM 1537 N N . LEU A 1 205 ? -17.786 -24.894 3.827 1.00 45.18 205 LEU A N 1
ATOM 1538 C CA . LEU A 1 205 ? -18.690 -25.977 4.167 1.00 45.88 205 LEU A CA 1
ATOM 1539 C C . LEU A 1 205 ? -18.441 -26.388 5.598 1.00 46.33 205 LEU A C 1
ATOM 1540 O O . LEU A 1 205 ? -17.361 -26.150 6.146 1.00 47.57 205 LEU A O 1
ATOM 1545 N N . LYS A 1 206 ? -19.451 -26.991 6.209 1.00 45.47 206 LYS A N 1
ATOM 1546 C CA . LYS A 1 206 ? -19.346 -27.440 7.588 1.00 44.21 206 LYS A CA 1
ATOM 1547 C C . LYS A 1 206 ? -18.075 -28.253 7.786 1.00 42.52 206 LYS A C 1
ATOM 1548 O O . LYS A 1 206 ? -17.692 -29.041 6.924 1.00 41.50 206 LYS A O 1
ATOM 1554 N N . ARG A 1 207 ? -17.417 -28.043 8.920 1.00 41.91 207 ARG A N 1
ATOM 1555 C CA . ARG A 1 207 ? -16.192 -28.767 9.239 1.00 42.05 207 ARG A CA 1
ATOM 1556 C C . ARG A 1 207 ? -16.448 -30.270 9.148 1.00 42.36 207 ARG A C 1
ATOM 1557 O O . ARG A 1 207 ? -15.670 -31.015 8.543 1.00 42.62 207 ARG A O 1
ATOM 1565 N N . ASP A 1 208 ? -17.550 -30.705 9.749 1.00 42.57 208 ASP A N 1
ATOM 1566 C CA . ASP A 1 208 ? -17.939 -32.113 9.755 1.00 42.75 208 ASP A CA 1
ATOM 1567 C C . ASP A 1 208 ? -18.047 -32.650 8.329 1.00 41.75 208 ASP A C 1
ATOM 1568 O O . ASP A 1 208 ? -17.529 -33.728 8.030 1.00 41.80 208 ASP A O 1
ATOM 1573 N N . SER A 1 209 ? -18.720 -31.903 7.452 1.00 40.15 209 SER A N 1
ATOM 1574 C CA . SER A 1 209 ? -18.874 -32.318 6.052 1.00 39.21 209 SER A CA 1
ATOM 1575 C C . SER A 1 209 ? -17.523 -32.317 5.334 1.00 38.26 209 SER A C 1
ATOM 1576 O O . SER A 1 209 ? -17.248 -33.187 4.504 1.00 37.98 209 SER A O 1
ATOM 1579 N N . TYR A 1 210 ? -16.688 -31.334 5.661 1.00 37.07 210 TYR A N 1
ATOM 1580 C CA . TYR A 1 210 ? -15.360 -31.217 5.065 1.00 35.65 210 TYR A CA 1
ATOM 1581 C C . TYR A 1 210 ? -14.563 -32.506 5.257 1.00 35.52 210 TYR A C 1
ATOM 1582 O O . TYR A 1 210 ? -14.157 -33.144 4.285 1.00 34.83 210 TYR A O 1
ATOM 1591 N N . PHE A 1 211 ? -14.346 -32.895 6.512 1.00 35.65 211 PHE A N 1
ATOM 1592 C CA . PHE A 1 211 ? -13.573 -34.102 6.790 1.00 36.53 211 PHE A CA 1
ATOM 1593 C C . PHE A 1 211 ? -14.273 -35.381 6.360 1.00 38.08 211 PHE A C 1
ATOM 1594 O O . PHE A 1 211 ? -13.625 -36.352 5.968 1.00 38.56 211 PHE A O 1
ATOM 1602 N N . ARG A 1 212 ? -15.596 -35.381 6.433 1.00 39.85 212 ARG A N 1
ATOM 1603 C CA . ARG A 1 212 ? -16.364 -36.546 6.037 1.00 41.52 212 ARG A CA 1
ATOM 1604 C C . ARG A 1 212 ? -16.002 -36.875 4.587 1.00 41.24 212 ARG A C 1
ATOM 1605 O O . ARG A 1 212 ? -15.883 -38.043 4.218 1.00 41.04 212 ARG A O 1
ATOM 1613 N N . TYR A 1 213 ? -15.811 -35.835 3.774 1.00 40.86 213 TYR A N 1
ATOM 1614 C CA . TYR A 1 213 ? -15.445 -35.998 2.363 1.00 40.77 213 TYR A CA 1
ATOM 1615 C C . TYR A 1 213 ? -14.046 -36.577 2.185 1.00 40.54 213 TYR A C 1
ATOM 1616 O O . TYR A 1 213 ? -13.743 -37.170 1.147 1.00 41.25 213 TYR A O 1
ATOM 1625 N N . LEU A 1 214 ? -13.197 -36.397 3.193 1.00 40.06 214 LEU A N 1
ATOM 1626 C CA . LEU A 1 214 ? -11.821 -36.886 3.143 1.00 40.85 214 LEU A CA 1
ATOM 1627 C C . LEU A 1 214 ? -11.698 -38.296 3.710 1.00 42.73 214 LEU A C 1
ATOM 1628 O O . LEU A 1 214 ? -10.592 -38.812 3.900 1.00 42.35 214 LEU A O 1
ATOM 1633 N N . SER A 1 215 ? -12.845 -38.911 3.977 1.00 44.44 215 SER A N 1
ATOM 1634 C CA . SER A 1 215 ? -12.907 -40.262 4.529 1.00 46.48 215 SER A CA 1
ATOM 1635 C C . SER A 1 215 ? -11.934 -41.262 3.899 1.00 46.89 215 SER A C 1
ATOM 1636 O O . SER A 1 215 ? -11.221 -41.977 4.607 1.00 46.87 215 SER A O 1
ATOM 1639 N N . ASP A 1 216 ? -11.911 -41.320 2.573 1.00 47.95 216 ASP A N 1
ATOM 1640 C CA . ASP A 1 216 ? -11.035 -42.256 1.883 1.00 49.36 216 ASP A CA 1
ATOM 1641 C C . ASP A 1 216 ? -9.622 -41.761 1.623 1.00 49.22 216 ASP A C 1
ATOM 1642 O O . ASP A 1 216 ? -8.795 -42.505 1.096 1.00 49.53 216 ASP A O 1
ATOM 1647 N N . GLU A 1 217 ? -9.337 -40.515 1.981 1.00 48.80 217 GLU A N 1
ATOM 1648 C CA . GLU A 1 217 ? -8.000 -39.973 1.761 1.00 48.64 217 GLU A CA 1
ATOM 1649 C C . GLU A 1 217 ? -6.968 -40.796 2.520 1.00 48.96 217 GLU A C 1
ATOM 1650 O O . GLU A 1 217 ? -7.197 -41.183 3.660 1.00 48.61 217 GLU A O 1
ATOM 1656 N N . ASP A 1 218 ? -5.836 -41.071 1.881 1.00 49.70 218 ASP A N 1
ATOM 1657 C CA . ASP A 1 218 ? -4.787 -41.846 2.524 1.00 50.05 218 ASP A CA 1
ATOM 1658 C C . ASP A 1 218 ? -4.123 -41.021 3.617 1.00 48.80 218 ASP A C 1
ATOM 1659 O O . ASP A 1 218 ? -3.642 -41.564 4.610 1.00 49.28 218 ASP A O 1
ATOM 1664 N N . ARG A 1 219 ? -4.101 -39.705 3.427 1.00 47.13 219 ARG A N 1
ATOM 1665 C CA . ARG A 1 219 ? -3.524 -38.790 4.405 1.00 45.10 219 ARG A CA 1
ATOM 1666 C C . ARG A 1 219 ? -4.486 -37.638 4.627 1.00 43.66 219 ARG A C 1
ATOM 1667 O O . ARG A 1 219 ? -4.900 -36.970 3.682 1.00 42.30 219 ARG A O 1
ATOM 1675 N N . ILE A 1 220 ? -4.841 -37.410 5.885 1.00 42.58 220 ILE A N 1
ATOM 1676 C CA . ILE A 1 220 ? -5.769 -36.346 6.226 1.00 41.62 220 ILE A CA 1
ATOM 1677 C C . ILE A 1 220 ? -5.171 -35.401 7.249 1.00 42.27 220 ILE A C 1
ATOM 1678 O O . ILE A 1 220 ? -4.803 -35.816 8.347 1.00 43.33 220 ILE A O 1
ATOM 1683 N N . ILE A 1 221 ? -5.075 -34.129 6.892 1.00 41.74 221 ILE A N 1
ATOM 1684 C CA . ILE A 1 221 ? -4.538 -33.142 7.810 1.00 41.69 221 ILE A CA 1
ATOM 1685 C C . ILE A 1 221 ? -5.665 -32.538 8.641 1.00 41.78 221 ILE A C 1
ATOM 1686 O O . ILE A 1 221 ? -6.484 -31.773 8.131 1.00 41.34 221 ILE A O 1
ATOM 1691 N N . ARG A 1 222 ? -5.699 -32.894 9.923 1.00 42.68 222 ARG A N 1
ATOM 1692 C CA . ARG A 1 222 ? -6.729 -32.411 10.844 1.00 43.02 222 ARG A CA 1
ATOM 1693 C C . ARG A 1 222 ? -6.137 -31.684 12.043 1.00 42.49 222 ARG A C 1
ATOM 1694 O O . ARG A 1 222 ? -6.759 -30.779 12.595 1.00 41.23 222 ARG A O 1
ATOM 1702 N N . GLU A 1 223 ? -4.930 -32.084 12.436 1.00 42.41 223 GLU A N 1
ATOM 1703 C CA . GLU A 1 223 ? -4.257 -31.478 13.576 1.00 42.44 223 GLU A CA 1
ATOM 1704 C C . GLU A 1 223 ? -4.060 -29.980 13.432 1.00 40.71 223 GLU A C 1
ATOM 1705 O O . GLU A 1 223 ? -3.397 -29.517 12.510 1.00 41.42 223 GLU A O 1
ATOM 1711 N N . ARG A 1 224 ? -4.642 -29.228 14.357 1.00 38.71 224 ARG A N 1
ATOM 1712 C CA . ARG A 1 224 ? -4.526 -27.780 14.359 1.00 37.17 224 ARG A CA 1
ATOM 1713 C C . ARG A 1 224 ? -5.135 -27.134 13.119 1.00 34.34 224 ARG A C 1
ATOM 1714 O O . ARG A 1 224 ? -4.662 -26.098 12.664 1.00 33.26 224 ARG A O 1
ATOM 1722 N N . VAL A 1 225 ? -6.175 -27.756 12.570 1.00 32.83 225 VAL A N 1
ATOM 1723 C CA . VAL A 1 225 ? -6.867 -27.211 11.403 1.00 30.65 225 VAL A CA 1
ATOM 1724 C C . VAL A 1 225 ? -8.037 -26.357 11.882 1.00 29.82 225 VAL A C 1
ATOM 1725 O O . VAL A 1 225 ? -8.860 -26.810 12.675 1.00 29.19 225 VAL A O 1
ATOM 1729 N N . HIS A 1 226 ? -8.110 -25.122 11.404 1.00 29.80 226 HIS A N 1
ATOM 1730 C CA . HIS A 1 226 ? -9.186 -24.230 11.809 1.00 31.27 226 HIS A CA 1
ATOM 1731 C C . HIS A 1 226 ? -10.045 -23.845 10.612 1.00 32.27 226 HIS A C 1
ATOM 1732 O O . HIS A 1 226 ? -9.531 -23.308 9.631 1.00 31.74 226 HIS A O 1
ATOM 1739 N N . CYS A 1 227 ? -11.345 -24.124 10.701 1.00 34.54 227 CYS A N 1
ATOM 1740 C CA . CYS A 1 227 ? -12.306 -23.793 9.645 1.00 36.44 227 CYS A CA 1
ATOM 1741 C C . CYS A 1 227 ? -13.025 -22.526 10.067 1.00 36.07 227 CYS A C 1
ATOM 1742 O O . CYS A 1 227 ? -13.928 -22.575 10.894 1.00 36.05 227 CYS A O 1
ATOM 1745 N N . LEU A 1 228 ? -12.642 -21.404 9.476 1.00 35.39 228 LEU A N 1
ATOM 1746 C CA . LEU A 1 228 ? -13.227 -20.126 9.827 1.00 35.62 228 LEU A CA 1
ATOM 1747 C C . LEU A 1 228 ? -13.838 -19.389 8.637 1.00 37.19 228 LEU A C 1
ATOM 1748 O O . LEU A 1 228 ? -13.352 -19.497 7.509 1.00 37.88 228 LEU A O 1
ATOM 1753 N N . PRO A 1 229 ? -14.912 -18.620 8.884 1.00 37.84 229 PRO A N 1
ATOM 1754 C CA . PRO A 1 229 ? -15.600 -17.847 7.844 1.00 38.60 229 PRO A CA 1
ATOM 1755 C C . PRO A 1 229 ? -14.780 -16.602 7.500 1.00 39.66 229 PRO A C 1
ATOM 1756 O O . PRO A 1 229 ? -14.267 -15.929 8.397 1.00 40.02 229 PRO A O 1
ATOM 1760 N N . LYS A 1 230 ? -14.653 -16.290 6.213 1.00 41.22 230 LYS A N 1
ATOM 1761 C CA . LYS A 1 230 ? -13.878 -15.118 5.804 1.00 42.67 230 LYS A CA 1
ATOM 1762 C C . LYS A 1 230 ? -12.529 -15.152 6.521 1.00 42.11 230 LYS A C 1
ATOM 1763 O O . LYS A 1 230 ? -12.096 -14.181 7.146 1.00 42.05 230 LYS A O 1
ATOM 1769 N N . ALA A 1 231 ? -11.883 -16.307 6.415 1.00 41.14 231 ALA A N 1
ATOM 1770 C CA . ALA A 1 231 ? -10.597 -16.558 7.029 1.00 40.05 231 ALA A CA 1
ATOM 1771 C C . ALA A 1 231 ? -9.495 -15.601 6.591 1.00 39.62 231 ALA A C 1
ATOM 1772 O O . ALA A 1 231 ? -8.507 -15.434 7.300 1.00 38.28 231 ALA A O 1
ATOM 1774 N N . GLU A 1 232 ? -9.633 -14.967 5.435 1.00 40.12 232 GLU A N 1
ATOM 1775 C CA . GLU A 1 232 ? -8.561 -14.075 5.014 1.00 40.30 232 GLU A CA 1
ATOM 1776 C C . GLU A 1 232 ? -8.481 -12.854 5.926 1.00 38.95 232 GLU A C 1
ATOM 1777 O O . GLU A 1 232 ? -7.569 -12.045 5.809 1.00 38.36 232 GLU A O 1
ATOM 1783 N N . SER A 1 233 ? -9.438 -12.733 6.841 1.00 37.10 233 SER A N 1
ATOM 1784 C CA . SER A 1 233 ? -9.434 -11.626 7.786 1.00 35.64 233 SER A CA 1
ATOM 1785 C C . SER A 1 233 ? -8.866 -12.117 9.123 1.00 33.89 233 SER A C 1
ATOM 1786 O O . SER A 1 233 ? -8.689 -11.342 10.062 1.00 34.15 233 SER A O 1
ATOM 1789 N N . VAL A 1 234 ? -8.589 -13.415 9.200 1.00 31.84 234 VAL A N 1
ATOM 1790 C CA . VAL A 1 234 ? -8.047 -14.023 10.412 1.00 29.92 234 VAL A CA 1
ATOM 1791 C C . VAL A 1 234 ? -6.523 -14.089 10.387 1.00 30.29 234 VAL A C 1
ATOM 1792 O O . VAL A 1 234 ? -5.862 -13.878 11.408 1.00 30.20 234 VAL A O 1
ATOM 1796 N N . HIS A 1 235 ? -5.963 -14.383 9.217 1.00 29.41 235 HIS A N 1
ATOM 1797 C CA . HIS A 1 235 ? -4.524 -14.481 9.078 1.00 27.42 235 HIS A CA 1
ATOM 1798 C C . HIS A 1 235 ? -4.097 -14.147 7.654 1.00 27.09 235 HIS A C 1
ATOM 1799 O O . HIS A 1 235 ? -4.773 -14.512 6.691 1.00 27.74 235 HIS A O 1
ATOM 1806 N N . VAL A 1 236 ? -2.969 -13.457 7.522 1.00 26.05 236 VAL A N 1
ATOM 1807 C CA . VAL A 1 236 ? -2.474 -13.044 6.213 1.00 26.54 236 VAL A CA 1
ATOM 1808 C C . VAL A 1 236 ? -2.118 -14.210 5.288 1.00 25.23 236 VAL A C 1
ATOM 1809 O O . VAL A 1 236 ? -2.101 -14.054 4.064 1.00 25.25 236 VAL A O 1
ATOM 1813 N N . SER A 1 237 ? -1.833 -15.373 5.868 1.00 22.95 237 SER A N 1
ATOM 1814 C CA . SER A 1 237 ? -1.488 -16.534 5.065 1.00 21.76 237 SER A CA 1
ATOM 1815 C C . SER A 1 237 ? -2.653 -16.907 4.145 1.00 21.44 237 SER A C 1
ATOM 1816 O O . SER A 1 237 ? -2.449 -17.466 3.069 1.00 22.82 237 SER A O 1
ATOM 1819 N N . VAL A 1 238 ? -3.871 -16.587 4.570 1.00 22.25 238 VAL A N 1
ATOM 1820 C CA . VAL A 1 238 ? -5.055 -16.879 3.775 1.00 21.96 238 VAL A CA 1
ATOM 1821 C C . VAL A 1 238 ? -5.113 -15.943 2.576 1.00 23.57 238 VAL A C 1
ATOM 1822 O O . VAL A 1 238 ? -5.278 -16.390 1.438 1.00 24.47 238 VAL A O 1
ATOM 1826 N N . ALA A 1 239 ? -4.973 -14.645 2.825 1.00 23.54 239 ALA A N 1
ATOM 1827 C CA . ALA A 1 239 ? -4.997 -13.668 1.743 1.00 25.14 239 ALA A CA 1
ATOM 1828 C C . ALA A 1 239 ? -3.858 -13.992 0.781 1.00 25.73 239 ALA A C 1
ATOM 1829 O O . ALA A 1 239 ? -4.011 -13.871 -0.430 1.00 26.78 239 ALA A O 1
ATOM 1831 N N . ALA A 1 240 ? -2.719 -14.420 1.320 1.00 26.66 240 ALA A N 1
ATOM 1832 C CA . ALA A 1 240 ? -1.584 -14.772 0.481 1.00 25.19 240 ALA A CA 1
ATOM 1833 C C . ALA A 1 240 ? -1.996 -15.937 -0.408 1.00 24.77 240 ALA A C 1
ATOM 1834 O O . ALA A 1 240 ? -1.755 -15.917 -1.613 1.00 24.47 240 ALA A O 1
ATOM 1836 N N . ALA A 1 241 ? -2.619 -16.953 0.184 1.00 24.26 241 ALA A N 1
ATOM 1837 C CA . ALA A 1 241 ? -3.062 -18.107 -0.595 1.00 23.07 241 ALA A CA 1
ATOM 1838 C C . ALA A 1 241 ? -4.073 -17.696 -1.671 1.00 23.45 241 ALA A C 1
ATOM 1839 O O . ALA A 1 241 ? -4.051 -18.234 -2.775 1.00 23.70 241 ALA A O 1
ATOM 1841 N N . SER A 1 242 ? -4.956 -16.747 -1.365 1.00 23.00 242 SER A N 1
ATOM 1842 C CA . SER A 1 242 ? -5.938 -16.308 -2.356 1.00 24.60 242 SER A CA 1
ATOM 1843 C C . SER A 1 242 ? -5.263 -15.671 -3.565 1.00 23.67 242 SER A C 1
ATOM 1844 O O . SER A 1 242 ? -5.616 -15.957 -4.705 1.00 23.74 242 SER A O 1
ATOM 1847 N N . ILE A 1 243 ? -4.293 -14.805 -3.302 1.00 23.80 243 ILE A N 1
ATOM 1848 C CA . ILE A 1 243 ? -3.571 -14.119 -4.357 1.00 24.08 243 ILE A CA 1
ATOM 1849 C C . ILE A 1 243 ? -2.780 -15.100 -5.213 1.00 24.91 243 ILE A C 1
ATOM 1850 O O . ILE A 1 243 ? -2.754 -14.968 -6.430 1.00 26.61 243 ILE A O 1
ATOM 1855 N N . ILE A 1 244 ? -2.142 -16.082 -4.583 1.00 24.87 244 ILE A N 1
ATOM 1856 C CA . ILE A 1 244 ? -1.365 -17.075 -5.310 1.00 24.75 244 ILE A CA 1
ATOM 1857 C C . ILE A 1 244 ? -2.295 -17.907 -6.198 1.00 25.23 244 ILE A C 1
ATOM 1858 O O . ILE A 1 244 ? -2.012 -18.118 -7.370 1.00 24.88 244 ILE A O 1
ATOM 1863 N N . ALA A 1 245 ? -3.411 -18.363 -5.631 1.00 26.33 245 ALA A N 1
ATOM 1864 C CA . ALA A 1 245 ? -4.388 -19.162 -6.361 1.00 25.61 245 ALA A CA 1
ATOM 1865 C C . ALA A 1 245 ? -4.847 -18.417 -7.612 1.00 25.84 245 ALA A C 1
ATOM 1866 O O . ALA A 1 245 ? -4.857 -18.978 -8.703 1.00 25.31 245 ALA A O 1
ATOM 1868 N N . ARG A 1 246 ? -5.216 -17.151 -7.453 1.00 26.57 246 ARG A N 1
ATOM 1869 C CA . ARG A 1 246 ? -5.666 -16.354 -8.585 1.00 27.93 246 ARG A CA 1
ATOM 1870 C C . ARG A 1 246 ? -4.569 -16.173 -9.636 1.00 27.28 246 ARG A C 1
ATOM 1871 O O . ARG A 1 246 ? -4.850 -16.147 -10.832 1.00 28.08 246 ARG A O 1
ATOM 1879 N N . TYR A 1 247 ? -3.323 -16.041 -9.197 1.00 27.25 247 TYR A N 1
ATOM 1880 C CA . TYR A 1 247 ? -2.210 -15.866 -10.128 1.00 26.85 247 TYR A CA 1
ATOM 1881 C C . TYR A 1 247 ? -2.018 -17.123 -10.972 1.00 25.83 247 TYR A C 1
ATOM 1882 O O . TYR A 1 247 ? -1.889 -17.048 -12.191 1.00 26.00 247 TYR A O 1
ATOM 1891 N N . VAL A 1 248 ? -2.011 -18.276 -10.314 1.00 24.84 248 VAL A N 1
ATOM 1892 C CA . VAL A 1 248 ? -1.861 -19.546 -11.003 1.00 25.32 248 VAL A CA 1
ATOM 1893 C C . VAL A 1 248 ? -3.035 -19.759 -11.964 1.00 25.93 248 VAL A C 1
ATOM 1894 O O . VAL A 1 248 ? -2.846 -20.194 -13.099 1.00 24.80 248 VAL A O 1
ATOM 1898 N N . PHE A 1 249 ? -4.244 -19.433 -11.509 1.00 25.21 249 PHE A N 1
ATOM 1899 C CA . PHE A 1 249 ? -5.431 -19.586 -12.338 1.00 25.76 249 PHE A CA 1
ATOM 1900 C C . PHE A 1 249 ? -5.281 -18.783 -13.623 1.00 26.19 249 PHE A C 1
ATOM 1901 O O . PHE A 1 249 ? -5.482 -19.300 -14.721 1.00 27.81 249 PHE A O 1
ATOM 1909 N N . LEU A 1 250 ? -4.937 -17.510 -13.482 1.00 26.15 250 LEU A N 1
ATOM 1910 C CA . LEU A 1 250 ? -4.750 -16.645 -14.640 1.00 26.62 250 LEU A CA 1
ATOM 1911 C C . LEU A 1 250 ? -3.720 -17.243 -15.588 1.00 27.18 250 LEU A C 1
ATOM 1912 O O . LEU A 1 250 ? -3.865 -17.157 -16.807 1.00 26.37 250 LEU A O 1
ATOM 1917 N N . GLU A 1 251 ? -2.686 -17.855 -15.011 1.00 29.09 251 GLU A N 1
ATOM 1918 C CA . GLU A 1 251 ? -1.613 -18.484 -15.777 1.00 29.04 251 GLU A CA 1
ATOM 1919 C C . GLU A 1 251 ? -2.144 -19.683 -16.555 1.00 27.91 251 GLU A C 1
ATOM 1920 O O . GLU A 1 251 ? -1.844 -19.853 -17.738 1.00 26.40 251 GLU A O 1
ATOM 1926 N N . GLU A 1 252 ? -2.937 -20.508 -15.880 1.00 26.32 252 GLU A N 1
ATOM 1927 C CA . GLU A 1 252 ? -3.518 -21.689 -16.502 1.00 26.85 252 GLU A CA 1
ATOM 1928 C C . GLU A 1 252 ? -4.462 -21.265 -17.623 1.00 26.12 252 GLU A C 1
ATOM 1929 O O . GLU A 1 252 ? -4.526 -21.902 -18.670 1.00 26.71 252 GLU A O 1
ATOM 1935 N N . MET A 1 253 ? -5.196 -20.183 -17.406 1.00 25.90 253 MET A N 1
ATOM 1936 C CA . MET A 1 253 ? -6.123 -19.734 -18.417 1.00 26.16 253 MET A CA 1
ATOM 1937 C C . MET A 1 253 ? -5.379 -19.270 -19.659 1.00 27.53 253 MET A C 1
ATOM 1938 O O . MET A 1 253 ? -5.782 -19.595 -20.781 1.00 27.14 253 MET A O 1
ATOM 1943 N N . GLU A 1 254 ? -4.294 -18.524 -19.473 1.00 28.55 254 GLU A N 1
ATOM 1944 C CA . GLU A 1 254 ? -3.502 -18.051 -20.609 1.00 31.00 254 GLU A CA 1
ATOM 1945 C C . GLU A 1 254 ? -3.003 -19.227 -21.439 1.00 29.60 254 GLU A C 1
ATOM 1946 O O . GLU A 1 254 ? -3.061 -19.201 -22.667 1.00 30.20 254 GLU A O 1
ATOM 1952 N N . GLN A 1 255 ? -2.524 -20.257 -20.759 1.00 29.75 255 GLN A N 1
ATOM 1953 C CA . GLN A 1 255 ? -2.026 -21.444 -21.428 1.00 31.43 255 GLN A CA 1
ATOM 1954 C C . GLN A 1 255 ? -3.176 -22.224 -22.065 1.00 31.34 255 GLN A C 1
ATOM 1955 O O . GLN A 1 255 ? -3.042 -22.780 -23.156 1.00 31.55 255 GLN A O 1
ATOM 1961 N N . LEU A 1 256 ? -4.313 -22.250 -21.375 1.00 30.30 256 LEU A N 1
ATOM 1962 C CA . LEU A 1 256 ? -5.485 -22.955 -21.868 1.00 28.47 256 LEU A CA 1
ATOM 1963 C C . LEU A 1 256 ? -6.074 -22.264 -23.096 1.00 27.58 256 LEU A C 1
ATOM 1964 O O . LEU A 1 256 ? -6.489 -22.922 -24.057 1.00 28.01 256 LEU A O 1
ATOM 1969 N N . SER A 1 257 ? -6.109 -20.936 -23.071 1.00 26.74 257 SER A N 1
ATOM 1970 C CA . SER A 1 257 ? -6.641 -20.163 -24.197 1.00 26.24 257 SER A CA 1
ATOM 1971 C C . SER A 1 257 ? -5.791 -20.415 -25.438 1.00 27.08 257 SER A C 1
ATOM 1972 O O . SER A 1 257 ? -6.296 -20.463 -26.562 1.00 26.84 257 SER A O 1
ATOM 1975 N N . ARG A 1 258 ? -4.495 -20.581 -25.207 1.00 28.02 258 ARG A N 1
ATOM 1976 C CA . ARG A 1 258 ? -3.524 -20.825 -26.260 1.00 29.17 258 ARG A CA 1
ATOM 1977 C C . ARG A 1 258 ? -3.701 -22.224 -26.847 1.00 28.91 258 ARG A C 1
ATOM 1978 O O . ARG A 1 258 ? -3.631 -22.409 -28.063 1.00 29.66 258 ARG A O 1
ATOM 1986 N N . ALA A 1 259 ? -3.929 -23.213 -25.993 1.00 27.66 259 ALA A N 1
ATOM 1987 C CA . ALA A 1 259 ? -4.103 -24.579 -26.483 1.00 27.51 259 ALA A CA 1
ATOM 1988 C C . ALA A 1 259 ? -5.388 -24.682 -27.295 1.00 27.18 259 ALA A C 1
ATOM 1989 O O . ALA A 1 259 ? -5.432 -25.344 -28.320 1.00 27.89 259 ALA A O 1
ATOM 1991 N N . VAL A 1 260 ? -6.427 -24.007 -26.825 1.00 26.78 260 VAL A N 1
ATOM 1992 C CA . VAL A 1 260 ? -7.720 -24.018 -27.485 1.00 25.85 260 VAL A CA 1
ATOM 1993 C C . VAL A 1 260 ? -7.718 -23.125 -28.721 1.00 25.69 260 VAL A C 1
ATOM 1994 O O . VAL A 1 260 ? -8.452 -23.375 -29.672 1.00 25.84 260 VAL A O 1
ATOM 1998 N N . GLY A 1 261 ? -6.887 -22.091 -28.699 1.00 25.48 261 GLY A N 1
ATOM 1999 C CA . GLY A 1 261 ? -6.819 -21.184 -29.823 1.00 26.18 261 GLY A CA 1
ATOM 2000 C C . GLY A 1 261 ? -7.923 -20.145 -29.824 1.00 27.14 261 GLY A C 1
ATOM 2001 O O . GLY A 1 261 ? -8.297 -19.625 -30.875 1.00 27.43 261 GLY A O 1
ATOM 2002 N N . LEU A 1 262 ? -8.451 -19.831 -28.650 1.00 27.38 262 LEU A N 1
ATOM 2003 C CA . LEU A 1 262 ? -9.518 -18.852 -28.550 1.00 28.11 262 LEU A CA 1
ATOM 2004 C C . LEU A 1 262 ? -9.497 -18.276 -27.139 1.00 28.05 262 LEU A C 1
ATOM 2005 O O . LEU A 1 262 ? -9.396 -19.021 -26.167 1.00 27.54 262 LEU A O 1
ATOM 2010 N N . LEU A 1 263 ? -9.586 -16.954 -27.019 1.00 27.60 263 LEU A N 1
ATOM 2011 C CA . LEU A 1 263 ? -9.554 -16.327 -25.697 1.00 27.08 263 LEU A CA 1
ATOM 2012 C C . LEU A 1 263 ? -10.742 -16.794 -24.861 1.00 26.59 263 LEU A C 1
ATOM 2013 O O . LEU A 1 263 ? -11.883 -16.621 -25.255 1.00 27.06 263 LEU A O 1
ATOM 2018 N N . LEU A 1 264 ? -10.463 -17.377 -23.699 1.00 26.94 264 LEU A N 1
ATOM 2019 C CA . LEU A 1 264 ? -11.517 -17.876 -22.819 1.00 26.92 264 LEU A CA 1
ATOM 2020 C C . LEU A 1 264 ? -11.870 -16.882 -21.718 1.00 27.32 264 LEU A C 1
ATOM 2021 O O . LEU A 1 264 ? -11.083 -16.655 -20.799 1.00 27.77 264 LEU A O 1
ATOM 2026 N N . PRO A 1 265 ? -13.065 -16.277 -21.799 1.00 27.10 265 PRO A N 1
ATOM 2027 C CA . PRO A 1 265 ? -13.493 -15.309 -20.787 1.00 27.06 265 PRO A CA 1
ATOM 2028 C C . PRO A 1 265 ? -13.820 -15.966 -19.456 1.00 27.03 265 PRO A C 1
ATOM 2029 O O . PRO A 1 265 ? -14.097 -17.166 -19.385 1.00 26.85 265 PRO A O 1
ATOM 2033 N N . LYS A 1 266 ? -13.771 -15.165 -18.399 1.00 26.57 266 LYS A N 1
ATOM 2034 C CA . LYS A 1 266 ? -14.058 -15.636 -17.053 1.00 27.05 266 LYS A CA 1
ATOM 2035 C C . LYS A 1 266 ? -15.555 -15.701 -16.784 1.00 26.49 266 LYS A C 1
ATOM 2036 O O . LYS A 1 266 ? -16.353 -15.160 -17.545 1.00 25.74 266 LYS A O 1
ATOM 2042 N N . GLY A 1 267 ? -15.927 -16.398 -15.713 1.00 26.80 267 GLY A N 1
ATOM 2043 C CA . GLY A 1 267 ? -17.328 -16.520 -15.342 1.00 27.34 267 GLY A CA 1
ATOM 2044 C C . GLY A 1 267 ? -18.144 -17.558 -16.094 1.00 27.50 267 GLY A C 1
ATOM 2045 O O . GLY A 1 267 ? -17.610 -18.517 -16.652 1.00 27.63 267 GLY A O 1
ATOM 2046 N N . ALA A 1 268 ? -19.458 -17.366 -16.087 1.00 27.91 268 ALA A N 1
ATOM 2047 C CA . ALA A 1 268 ? -20.371 -18.267 -16.770 1.00 28.94 268 ALA A CA 1
ATOM 2048 C C . ALA A 1 268 ? -21.526 -17.445 -17.327 1.00 29.44 268 ALA A C 1
ATOM 2049 O O . ALA A 1 268 ? -22.678 -17.878 -17.314 1.00 29.25 268 ALA A O 1
ATOM 2051 N N . GLY A 1 269 ? -21.197 -16.246 -17.811 1.00 30.16 269 GLY A N 1
ATOM 2052 C CA . GLY A 1 269 ? -22.195 -15.353 -18.383 1.00 29.51 269 GLY A CA 1
ATOM 2053 C C . GLY A 1 269 ? -22.406 -15.602 -19.865 1.00 30.15 269 GLY A C 1
ATOM 2054 O O . GLY A 1 269 ? -21.819 -16.524 -20.438 1.00 29.89 269 GLY A O 1
ATOM 2055 N N . ALA A 1 270 ? -23.231 -14.772 -20.494 1.00 30.36 270 ALA A N 1
ATOM 2056 C CA . ALA A 1 270 ? -23.537 -14.922 -21.9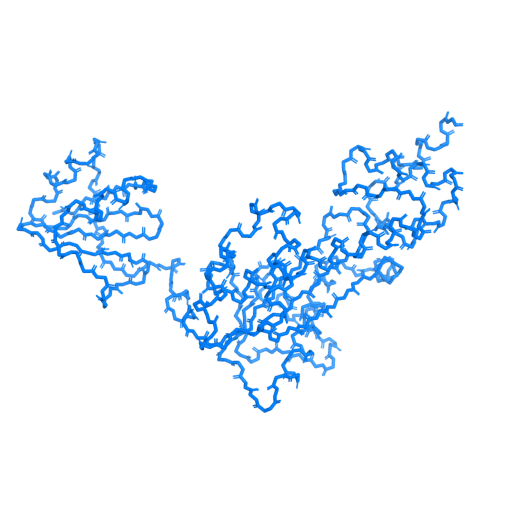14 1.00 30.44 270 ALA A CA 1
ATOM 2057 C C . ALA A 1 270 ? -22.306 -15.018 -22.814 1.00 30.43 270 ALA A C 1
ATOM 2058 O O . ALA A 1 270 ? -22.273 -15.849 -23.715 1.00 31.56 270 ALA A O 1
ATOM 2060 N N . ILE A 1 271 ? -21.295 -14.184 -22.581 1.00 30.47 271 ILE A N 1
ATOM 2061 C CA . ILE A 1 271 ? -20.088 -14.230 -23.408 1.00 31.51 271 ILE A CA 1
ATOM 2062 C C . ILE A 1 271 ? -19.446 -15.611 -23.404 1.00 30.34 271 ILE A C 1
ATOM 2063 O O . ILE A 1 271 ? -18.861 -16.030 -24.399 1.00 29.63 271 ILE A O 1
ATOM 2068 N N . VAL A 1 272 ? -19.551 -16.305 -22.276 1.00 29.72 272 VAL A N 1
ATOM 2069 C CA . VAL A 1 272 ? -18.983 -17.637 -22.145 1.00 28.23 272 VAL A CA 1
ATOM 2070 C C . VAL A 1 272 ? -19.696 -18.613 -23.081 1.00 28.50 272 VAL A C 1
ATOM 2071 O O . VAL A 1 272 ? -19.051 -19.432 -23.748 1.00 28.57 272 VAL A O 1
ATOM 2075 N N . ASP A 1 273 ? -21.022 -18.524 -23.139 1.00 28.17 273 ASP A N 1
ATOM 2076 C CA . ASP A 1 273 ? -21.811 -19.402 -24.004 1.00 29.38 273 ASP A CA 1
ATOM 2077 C C . ASP A 1 273 ? -21.419 -19.166 -25.471 1.00 28.67 273 ASP A C 1
ATOM 2078 O O . ASP A 1 273 ? -21.304 -20.110 -26.259 1.00 28.26 273 ASP A O 1
ATOM 2083 N N . GLU A 1 274 ? -21.220 -17.899 -25.829 1.00 27.84 274 GLU A N 1
ATOM 2084 C CA . GLU A 1 274 ? -20.829 -17.536 -27.190 1.00 27.44 274 GLU A CA 1
ATOM 2085 C C . GLU A 1 274 ? -19.450 -18.124 -27.501 1.00 26.50 274 GLU A C 1
ATOM 2086 O O . GLU A 1 274 ? -19.246 -18.730 -28.558 1.00 27.02 274 GLU A O 1
ATOM 2092 N N . ALA A 1 275 ? -18.515 -17.953 -26.568 1.00 25.59 275 ALA A N 1
ATOM 2093 C CA . ALA A 1 275 ? -17.154 -18.466 -26.724 1.00 25.09 275 ALA A CA 1
ATOM 2094 C C . ALA A 1 275 ? -17.160 -19.968 -26.967 1.00 25.73 275 ALA A C 1
ATOM 2095 O O . ALA A 1 275 ? -16.519 -20.473 -27.906 1.00 26.43 275 ALA A O 1
ATOM 2097 N N . ALA A 1 276 ? -17.890 -20.683 -26.116 1.00 25.47 276 ALA A N 1
ATOM 2098 C CA . ALA A 1 276 ? -18.000 -22.136 -26.223 1.00 25.91 276 ALA A CA 1
ATOM 2099 C C . ALA A 1 276 ? -18.595 -22.524 -27.577 1.00 26.72 276 ALA A C 1
ATOM 2100 O O . ALA A 1 276 ? -18.178 -23.514 -28.181 1.00 27.42 276 ALA A O 1
ATOM 2102 N N . ALA A 1 277 ? -19.566 -21.749 -28.056 1.00 27.33 277 ALA A N 1
ATOM 2103 C CA . ALA A 1 277 ? -20.170 -22.037 -29.352 1.00 27.98 277 ALA A CA 1
ATOM 2104 C C . ALA A 1 277 ? -19.095 -21.880 -30.421 1.00 28.45 277 ALA A C 1
ATOM 2105 O O . ALA A 1 277 ? -19.030 -22.664 -31.366 1.00 27.50 277 ALA A O 1
ATOM 2107 N N . ARG A 1 278 ? -18.252 -20.861 -30.272 1.00 29.07 278 ARG A N 1
ATOM 2108 C CA . ARG A 1 278 ? -17.185 -20.653 -31.244 1.00 29.72 278 ARG A CA 1
ATOM 2109 C C . ARG A 1 278 ? -16.207 -21.822 -31.205 1.00 29.31 278 ARG A C 1
ATOM 2110 O O . ARG A 1 278 ? -15.699 -22.257 -32.238 1.00 28.99 278 ARG A O 1
ATOM 2118 N N . ILE A 1 279 ? -15.939 -22.330 -30.008 1.00 28.08 279 ILE A N 1
ATOM 2119 C CA . ILE A 1 279 ? -15.016 -23.446 -29.879 1.00 27.16 279 ILE A CA 1
ATOM 2120 C C . ILE A 1 279 ? -15.578 -24.700 -30.531 1.00 27.42 279 ILE A C 1
ATOM 2121 O O . ILE A 1 279 ? -14.876 -25.400 -31.260 1.00 26.40 279 ILE A O 1
ATOM 2126 N N . ILE A 1 280 ? -16.853 -24.971 -30.275 1.00 27.20 280 ILE A N 1
ATOM 2127 C CA . ILE A 1 280 ? -17.504 -26.131 -30.846 1.00 27.61 280 ILE A CA 1
ATOM 2128 C C . ILE A 1 280 ? -17.384 -26.097 -32.369 1.00 28.27 280 ILE A C 1
ATOM 2129 O O . ILE A 1 280 ? -17.013 -27.090 -32.987 1.00 27.96 280 ILE A O 1
ATOM 2134 N N . ARG A 1 281 ? -17.670 -24.944 -32.962 1.00 29.01 281 ARG A N 1
ATOM 2135 C CA . ARG A 1 281 ? -17.596 -24.787 -34.408 1.00 31.35 281 ARG A CA 1
ATOM 2136 C C . ARG A 1 281 ? -16.190 -24.858 -34.981 1.00 31.42 281 ARG A C 1
ATOM 2137 O O . ARG A 1 281 ? -15.963 -25.510 -36.003 1.00 31.27 281 ARG A O 1
ATOM 2145 N N . ALA A 1 282 ? -15.245 -24.193 -34.325 1.00 32.06 282 ALA A N 1
ATOM 2146 C CA . ALA A 1 282 ? -13.871 -24.159 -34.809 1.00 32.89 282 ALA A CA 1
ATOM 2147 C C . ALA A 1 282 ? -12.975 -25.355 -34.494 1.00 33.51 282 ALA A C 1
ATOM 2148 O O . ALA A 1 282 ? -12.126 -25.719 -35.312 1.00 33.56 282 ALA A O 1
ATOM 2150 N N . ARG A 1 283 ? -13.159 -25.973 -33.328 1.00 33.30 283 ARG A N 1
ATOM 2151 C CA . ARG A 1 283 ? -12.313 -27.103 -32.934 1.00 33.21 283 ARG A CA 1
ATOM 2152 C C . ARG A 1 283 ? -13.094 -28.371 -32.662 1.00 32.80 283 ARG A C 1
ATOM 2153 O O . ARG A 1 283 ? -12.508 -29.427 -32.433 1.00 32.42 283 ARG A O 1
ATOM 2161 N N . GLY A 1 284 ? -14.417 -28.267 -32.689 1.00 32.88 284 GLY A N 1
ATOM 2162 C CA . GLY A 1 284 ? -15.234 -29.432 -32.420 1.00 32.16 284 GLY A CA 1
ATOM 2163 C C . GLY A 1 284 ? -15.726 -29.425 -30.988 1.00 32.83 284 GLY A C 1
ATOM 2164 O O . GLY A 1 284 ? -15.132 -28.794 -30.112 1.00 32.07 284 GLY A O 1
ATOM 2165 N N . GLU A 1 285 ? -16.814 -30.143 -30.748 1.00 33.61 285 GLU A N 1
ATOM 2166 C CA . GLU A 1 285 ? -17.411 -30.223 -29.426 1.00 33.32 285 GLU A CA 1
ATOM 2167 C C . GLU A 1 285 ? -16.497 -30.843 -28.366 1.00 32.13 285 GLU A C 1
ATOM 2168 O O . GLU A 1 285 ? -16.462 -30.377 -27.227 1.00 30.92 285 GLU A O 1
ATOM 2174 N N . GLU A 1 286 ? -15.754 -31.882 -28.732 1.00 30.52 286 GLU A N 1
ATOM 2175 C CA . GLU A 1 286 ? -14.875 -32.549 -27.774 1.00 29.19 286 GLU A CA 1
ATOM 2176 C C . GLU A 1 286 ? -13.806 -31.634 -27.186 1.00 27.48 286 GLU A C 1
ATOM 2177 O O . GLU A 1 286 ? -13.257 -31.907 -26.120 1.00 26.64 286 GLU A O 1
ATOM 2183 N N . MET A 1 287 ? -13.505 -30.543 -27.872 1.00 25.67 287 MET A N 1
ATOM 2184 C CA . MET A 1 287 ? -12.505 -29.631 -27.350 1.00 25.74 287 MET A CA 1
ATOM 2185 C C . MET A 1 287 ? -12.927 -29.082 -25.970 1.00 24.45 287 MET A C 1
ATOM 2186 O O . MET A 1 287 ? -12.074 -28.761 -25.156 1.00 23.68 287 MET A O 1
ATOM 2191 N N . LEU A 1 288 ? -14.229 -28.994 -25.695 1.00 24.70 288 LEU A N 1
ATOM 2192 C CA . LEU A 1 288 ? -14.686 -28.460 -24.413 1.00 25.26 288 LEU A CA 1
ATOM 2193 C C . LEU A 1 288 ? -14.293 -29.310 -23.221 1.00 26.37 288 LEU A C 1
ATOM 2194 O O . LEU A 1 288 ? -14.178 -28.817 -22.100 1.00 26.70 288 LEU A O 1
ATOM 2199 N N . GLU A 1 289 ? -14.095 -30.593 -23.475 1.00 26.90 289 GLU A N 1
ATOM 2200 C CA . GLU A 1 289 ? -13.716 -31.538 -22.440 1.00 28.02 289 GLU A CA 1
ATOM 2201 C C . GLU A 1 289 ? -12.353 -31.183 -21.853 1.00 27.50 289 GLU A C 1
ATOM 2202 O O . GLU A 1 289 ? -12.047 -31.504 -20.703 1.00 26.81 289 GLU A O 1
ATOM 2208 N N . THR A 1 290 ? -11.545 -30.496 -22.652 1.00 26.82 290 THR A N 1
ATOM 2209 C CA . THR A 1 290 ? -10.214 -30.107 -22.229 1.00 26.80 290 THR A CA 1
ATOM 2210 C C . THR A 1 290 ? -10.165 -28.739 -21.570 1.00 26.22 290 THR A C 1
ATOM 2211 O O . THR A 1 290 ? -9.217 -28.440 -20.854 1.00 25.36 290 THR A O 1
ATOM 2215 N N . CYS A 1 291 ? -11.187 -27.915 -21.782 1.00 25.59 291 CYS A N 1
ATOM 2216 C CA . CYS A 1 291 ? -11.155 -26.559 -21.235 1.00 25.65 291 CYS A CA 1
ATOM 2217 C C . CYS A 1 291 ? -12.369 -26.039 -20.476 1.00 24.67 291 CYS A C 1
ATOM 2218 O O . CYS A 1 291 ? -12.341 -24.914 -19.972 1.00 23.89 291 CYS A O 1
ATOM 2221 N N . ALA A 1 292 ? -13.425 -26.838 -20.378 1.00 24.17 292 ALA A N 1
ATOM 2222 C CA . ALA A 1 292 ? -14.615 -26.383 -19.679 1.00 24.03 292 ALA A CA 1
ATOM 2223 C C . ALA A 1 292 ? -15.152 -27.387 -18.677 1.00 23.60 292 ALA A C 1
ATOM 2224 O O . ALA A 1 292 ? -14.797 -28.570 -18.711 1.00 24.62 292 ALA A O 1
ATOM 2226 N N . LYS A 1 293 ? -15.988 -26.895 -17.770 1.00 23.21 293 LYS A N 1
ATOM 2227 C CA . LYS A 1 293 ? -16.640 -27.736 -16.778 1.00 23.97 293 LYS A CA 1
ATOM 2228 C C . LYS A 1 293 ? -17.961 -28.083 -17.448 1.00 22.83 293 LYS A C 1
ATOM 2229 O O . LYS A 1 293 ? -18.955 -27.383 -17.281 1.00 23.45 293 LYS A O 1
ATOM 2235 N N . LEU A 1 294 ? -17.944 -29.163 -18.216 1.00 24.47 294 LEU A N 1
ATOM 2236 C CA . LEU A 1 294 ? -19.092 -29.624 -18.987 1.00 25.61 294 LEU A CA 1
ATOM 2237 C C . LEU A 1 294 ? -20.459 -29.668 -18.335 1.00 26.20 294 LEU A C 1
ATOM 2238 O O . LEU A 1 294 ? -21.442 -29.266 -18.954 1.00 27.26 294 LEU A O 1
ATOM 2243 N N . HIS A 1 295 ? -20.545 -30.155 -17.105 1.00 26.23 295 HIS A N 1
ATOM 2244 C CA . HIS A 1 295 ? -21.851 -30.251 -16.466 1.00 26.54 295 HIS A CA 1
ATOM 2245 C C . HIS A 1 295 ? -22.545 -28.903 -16.285 1.00 27.06 295 HIS A C 1
ATOM 2246 O O . HIS A 1 295 ? -23.739 -28.857 -16.001 1.00 27.40 295 HIS A O 1
ATOM 2253 N N . PHE A 1 296 ? -21.797 -27.812 -16.430 1.00 27.26 296 PHE A N 1
ATOM 2254 C CA . PHE A 1 296 ? -22.363 -26.463 -16.303 1.00 26.65 296 PHE A CA 1
ATOM 2255 C C . PHE A 1 296 ? -23.493 -26.296 -17.328 1.00 26.87 296 PHE A C 1
ATOM 2256 O O . PHE A 1 296 ? -23.511 -26.977 -18.354 1.00 27.06 296 PHE A O 1
ATOM 2264 N N . ALA A 1 297 ? -24.423 -25.385 -17.049 1.00 27.18 297 ALA A N 1
ATOM 2265 C CA . ALA A 1 297 ? -25.547 -25.121 -17.946 1.00 27.35 297 ALA A CA 1
ATOM 2266 C C . ALA A 1 297 ? -25.069 -24.529 -19.267 1.00 27.01 297 ALA A C 1
ATOM 2267 O O . ALA A 1 297 ? -25.692 -24.708 -20.317 1.00 27.83 297 ALA A O 1
ATOM 2269 N N . ASN A 1 298 ? -23.949 -23.825 -19.199 1.00 27.26 298 ASN A N 1
ATOM 2270 C CA . ASN A 1 298 ? -23.343 -23.174 -20.356 1.00 27.24 298 ASN A CA 1
ATOM 2271 C C . ASN A 1 298 ? -23.142 -24.120 -21.541 1.00 27.06 298 ASN A C 1
ATOM 2272 O O . ASN A 1 298 ? -23.244 -23.714 -22.701 1.00 27.12 298 ASN A O 1
ATOM 2277 N N . THR A 1 299 ? -22.855 -25.381 -21.248 1.00 27.53 299 THR A N 1
ATOM 2278 C CA . THR A 1 299 ? -22.630 -26.364 -22.295 1.00 28.21 299 THR A CA 1
ATOM 2279 C C . THR A 1 299 ? -23.860 -26.521 -23.190 1.00 30.08 299 THR A C 1
ATOM 2280 O O . THR A 1 299 ? -23.746 -26.480 -24.413 1.00 29.76 299 THR A O 1
ATOM 2284 N N . LYS A 1 300 ? -25.033 -26.703 -22.593 1.00 31.84 300 LYS A N 1
ATOM 2285 C CA . LYS A 1 300 ? -26.245 -26.846 -23.386 1.00 33.59 300 LYS A CA 1
ATOM 2286 C C . LYS A 1 300 ? -26.553 -25.572 -24.162 1.00 33.26 300 LYS A C 1
ATOM 2287 O O . LYS A 1 300 ? -26.943 -25.629 -25.322 1.00 33.44 300 LYS A O 1
ATOM 2293 N N . LYS A 1 301 ? -26.365 -24.423 -23.530 1.00 33.68 301 LYS A N 1
ATOM 2294 C CA . LYS A 1 301 ? -26.636 -23.158 -24.194 1.00 34.70 301 LYS A CA 1
ATOM 2295 C C . LYS A 1 301 ? -25.746 -22.982 -25.423 1.00 35.10 301 LYS A C 1
ATOM 2296 O O . LYS A 1 301 ? -26.218 -22.577 -26.486 1.00 34.96 301 LYS A O 1
ATOM 2302 N N . ALA A 1 302 ? -24.461 -23.302 -25.280 1.00 35.11 302 ALA A N 1
ATOM 2303 C CA . ALA A 1 302 ? -23.506 -23.169 -26.381 1.00 35.28 302 ALA A CA 1
ATOM 2304 C C . ALA A 1 302 ? -23.807 -24.132 -27.527 1.00 35.23 302 ALA A C 1
ATOM 2305 O O . ALA A 1 302 ? -23.632 -23.791 -28.695 1.00 34.45 302 ALA A O 1
ATOM 2307 N N . LEU A 1 303 ? -24.238 -25.341 -27.190 1.00 36.43 303 LEU A N 1
ATOM 2308 C CA . LEU A 1 303 ? -24.562 -26.332 -28.208 1.00 38.55 303 LEU A CA 1
ATOM 2309 C C . LEU A 1 303 ? -25.684 -25.859 -29.120 1.00 40.09 303 LEU A C 1
ATOM 2310 O O . LEU A 1 303 ? -25.666 -26.114 -30.322 1.00 40.38 303 LEU A O 1
ATOM 2315 N N . ALA A 1 304 ? -26.662 -25.177 -28.535 1.00 41.60 304 ALA A N 1
ATOM 2316 C CA . ALA A 1 304 ? -27.802 -24.670 -29.285 1.00 43.65 304 ALA A CA 1
ATOM 2317 C C . ALA A 1 304 ? -27.357 -23.568 -30.231 1.00 45.16 304 ALA A C 1
ATOM 2318 O O . ALA A 1 304 ? -27.720 -23.553 -31.405 1.00 45.43 304 ALA A O 1
ATOM 2320 N N . ILE A 1 305 ? -26.561 -22.646 -29.710 1.00 47.77 305 ILE A N 1
ATOM 2321 C CA . ILE A 1 305 ? -26.071 -21.534 -30.503 1.00 49.80 305 ILE A CA 1
ATOM 2322 C C . ILE A 1 305 ? -25.246 -22.026 -31.680 1.00 52.54 305 ILE A C 1
ATOM 2323 O O . ILE A 1 305 ? -25.333 -21.476 -32.777 1.00 53.86 305 ILE A O 1
ATOM 2328 N N . ALA A 1 306 ? -24.452 -23.066 -31.454 1.00 54.50 306 ALA A N 1
ATOM 2329 C CA . ALA A 1 306 ? -23.603 -23.614 -32.505 1.00 56.65 306 ALA A CA 1
ATOM 2330 C C . ALA A 1 306 ? -24.380 -24.293 -33.633 1.00 58.68 306 ALA A C 1
ATOM 2331 O O . ALA A 1 306 ? -23.930 -24.294 -34.777 1.00 58.95 306 ALA A O 1
ATOM 2333 N N . LYS A 1 307 ? -25.541 -24.862 -33.320 1.00 61.47 307 LYS A N 1
ATOM 2334 C CA . LYS A 1 307 ? -26.342 -25.545 -34.333 1.00 65.01 307 LYS A CA 1
ATOM 2335 C C . LYS A 1 307 ? -27.336 -24.644 -35.058 1.00 66.87 307 LYS A C 1
ATOM 2336 O O . LYS A 1 307 ? -27.792 -24.969 -36.157 1.00 67.48 307 LYS A O 1
ATOM 2342 N N . ARG A 1 308 ? -27.662 -23.513 -34.444 1.00 69.05 308 ARG A N 1
ATOM 2343 C CA . ARG A 1 308 ? -28.608 -22.569 -35.021 1.00 71.01 308 ARG A CA 1
ATOM 2344 C C . ARG A 1 308 ? -28.114 -21.995 -36.348 1.00 72.65 308 ARG A C 1
ATOM 2345 O O . ARG A 1 308 ? -28.909 -21.563 -37.183 1.00 73.03 308 ARG A O 1
ATOM 2353 N N . ARG A 1 309 ? -26.798 -21.994 -36.537 1.00 74.16 309 ARG A N 1
ATOM 2354 C CA . ARG A 1 309 ? -26.196 -21.472 -37.761 1.00 75.76 309 ARG A CA 1
ATOM 2355 C C . ARG A 1 309 ? -24.763 -21.976 -37.926 1.00 76.07 309 ARG A C 1
ATOM 2356 O O . ARG A 1 309 ? -24.401 -22.372 -39.055 1.00 76.58 309 ARG A O 1
#

Radius of gyration: 24.01 Å; Cα contacts (8 Å, |Δi|>4): 560; chains: 1; bounding box: 40×57×71 Å

Solvent-accessible surface area: 15478 Å² total; per-residue (Å²): 110,27,31,21,13,126,3,95,123,126,21,13,72,35,0,103,82,115,22,152,48,39,81,70,105,243,36,27,3,11,15,36,2,12,1,128,82,105,87,4,53,0,6,0,2,171,70,2,42,0,2,0,74,23,194,20,0,101,122,11,0,68,133,53,68,108,74,21,70,64,33,156,69,86,40,72,104,16,109,106,15,93,33,32,103,120,12,27,71,39,5,0,0,0,0,30,30,32,4,28,50,20,0,2,0,3,0,0,0,0,0,0,18,0,49,117,93,56,31,78,97,0,47,87,58,39,5,165,70,2,118,140,39,94,48,114,8,0,82,151,14,0,52,33,0,55,153,41,3,62,55,12,39,20,41,0,69,3,50,70,0,2,143,42,48,148,101,59,38,62,47,55,53,0,26,0,14,4,0,0,94,0,0,22,96,0,26,70,76,21,56,136,50,116,1,73,0,0,0,0,39,82,45,12,124,98,113,40,1,21,150,46,0,72,135,30,151,125,58,12,123,79,102,9,60,21,30,82,138,0,22,85,15,5,28,0,4,2,0,0,10,0,0,0,45,55,14,6,18,91,41,15,84,101,29,14,174,68,1,61,50,132,8,26,109,26,49,39,79,112,0,7,70,10,0,0,100,0,23,115,76,116,31,88,135,38,0,42,61,0,0,0,41,86,39,74,9,19,166,116,0,42,54,22,14,167,172,156

Sequence (308 aa):
SNYVIQADQQLLDALRAHYEGALSDRLPAGALFAVKRPDVVITAYRSGKVLFQGKAAEQEAAKWISGASASNETADHQPSALAAHQLGSLSAIGSDEVGTGDYFGPIVVAAAYVDRPHIAKIAALGVKDSKQLNDEAIKRIAPAIMETVPHAVTVLDNPQYNRWQRSGMPQTKMKALLHNRTLVKLVDAIAPAEPEAIIIDEFLKRDSYFRYLSDEDRIIRERVHCLPKAESVHVSVAAASIIARYVFLEEMEQLSRAVGLLLPKGAGAIVDEAAARIIRARGEEMLETCAKLHFANTKKALAIAKRR

Nearest PDB structures (foldseek):
  3asm-assembly1_A  TM=1.002E+00  e=1.003E-59  Geobacillus stearothermophilus
  2d0c-assembly1_A  TM=9.993E-01  e=3.916E-59  Geobacillus stearothermophilus
  3vn5-assembly1_A  TM=6.395E-01  e=3.371E-18  Aquifex aeolicus VF5
  1eke-assembly1_B  TM=8.074E-01  e=4.999E-12  Methanocaldococcus jannaschii
  3puf-assembly4_J  TM=7.846E-01  e=1.580E-07  Homo sapiens

Secondary structure (DSSP, 8-state):
-EEEEE--HHHHHHHHHHSSS-B-SS--TTEEEEEEETTEEEEEETTSEEEEESTTHHHHHHTT-SS-EEE---S---GGGHHHHHHTTS-EEEEEEE-TT-SBS-EEEEEEEE-GGGHHHHHHTT-TTTTT--HHHHHHHHHHHHTTS-EEEEEE-HHHHHHHHTTT--HHHHHHHHHHHHHHHHHHHHTTS--SEEEEE-SS-HHHHHHHTTT-SS---TTEEEETTGGGT-HHHHHHHHHHHHHHHHHHHHHHHHHTS---SSSSHHHHHHHHHHHHHH-GGGHHHHB-TTSTHHHHHHHHHHH-

CATH classification: 3.30.310.10 (+1 more: 3.30.420.10)

Organism: Geobacillus stearothermophilus (NCBI:txid1422)